Protein AF-A0A2N2SLC5-F1 (afdb_monomer_lite)

Sequence (299 aa):
MNKLATVQDPSDPQRSMIAITSDSGASNTLPESLISGGALSGLLAFRRESLDPAQNTLGLVALGIAETFNAQHQLGTDLDGVLGGAFFNSPAPTVMPAISSARVAIEDVSQLSSSDYLLTWDGTNYSMKAVGGSAIALTLQADGSYSGGGVNLSISNPSQIPPTGLLIQPTRYAASNLSVAISDPRKVAAGDPVSVAPGNYSGAVSDRIEGVKTLSVGGIDANSDGLADFSPITLSFSANAFTASSGTLERYDASAGSWVASGAYNPATDSSGARFRVTDAQGGVDYSFEFTAVGAWAS

Foldseek 3Di:
DWDKDWDADQQGNVDTFIWIADPVRDTDTDDLVVDDDDPVVVVVCCCVPPVLLVLLVLLLVLQVCQVVVQLQQQQFAFLVQFGAGRFKDFDAKDKPPDDPQKGKGFQASVLADSFKKFWADPPDDIWIDGDVDDTWDWDQDPVRWTDTSRMIMGGRDRVPADNRTMIIRGRNCNNVPIDTPDDDNRSRRPHRSDDDDDDPDPDDVVQWKADKGKPFCWCLCVPPPRHGNDDDWDWDDDPQFIDTPAFFKWWQDPVVRDTDRTRHHDQVPQQCWTKIKGWHDDPNTIIMIIIITHHDDDD

Secondary structure (DSSP, 8-state):
--EEEEEE-SS-TTSEEEEEEPTTS-EEEPPGGG--SHHHHHHHHHIIIIIHHHHHHHHHHHHHHHHHHHHHHHTSB-TTSPBP--SEEPPPPEEES--TTEEEEES-GGG--SS-EEEEE-SS-EEEEETTS-EE--EE-TTS-EEETTEEEEES-GGGS-TT-EEEESSTTHHHH-EES--SGGG---B-S-----SS--S-GGGTEEEEEEEEETTT-SSSSSS--PPP--EEEETTEEEESSSEEEEEETTTTEEEE--B--HHHHTT-EEEEEEEEETTEEEEEEEEE-S----

Structure (mmCIF, N/CA/C/O backbone):
data_AF-A0A2N2SLC5-F1
#
_entry.id   AF-A0A2N2SLC5-F1
#
loop_
_atom_site.group_PDB
_atom_site.id
_atom_site.type_symbol
_atom_site.label_atom_id
_atom_site.label_alt_id
_atom_site.label_comp_id
_atom_site.label_asym_id
_atom_site.label_entity_id
_atom_site.label_seq_id
_atom_site.pdbx_PDB_ins_code
_atom_site.Cartn_x
_atom_site.Cartn_y
_atom_site.Cartn_z
_atom_site.occupancy
_atom_site.B_iso_or_equiv
_atom_site.auth_seq_id
_atom_site.auth_comp_id
_atom_site.auth_asym_id
_atom_site.auth_atom_id
_atom_site.pdbx_PDB_model_num
ATOM 1 N N . MET A 1 1 ? -26.553 -6.834 49.641 1.00 64.69 1 MET A N 1
ATOM 2 C CA . MET A 1 1 ? -25.173 -7.276 49.406 1.00 64.69 1 MET A CA 1
ATOM 3 C C . MET A 1 1 ? -24.756 -6.899 47.996 1.00 64.69 1 MET A C 1
ATOM 5 O O . MET A 1 1 ? -25.301 -7.432 47.040 1.00 64.69 1 MET A O 1
ATOM 9 N N . ASN A 1 2 ? -23.757 -6.030 47.859 1.00 76.88 2 ASN A N 1
ATOM 10 C CA . ASN A 1 2 ? -23.175 -5.741 46.550 1.00 76.88 2 ASN A CA 1
ATOM 11 C C . ASN A 1 2 ? -22.461 -6.993 46.020 1.00 76.88 2 ASN A C 1
ATOM 13 O O . ASN A 1 2 ? -21.733 -7.649 46.769 1.00 76.88 2 ASN A O 1
ATOM 17 N N . LYS A 1 3 ? -22.676 -7.330 44.748 1.00 84.88 3 LYS A N 1
ATOM 18 C CA . LYS A 1 3 ? -22.050 -8.480 44.081 1.00 84.88 3 LYS A CA 1
ATOM 19 C C . LYS A 1 3 ? -21.196 -7.998 42.918 1.00 84.88 3 LYS A C 1
ATOM 21 O O . LYS A 1 3 ? -21.525 -6.999 42.287 1.00 84.88 3 LYS A O 1
ATOM 26 N N . LEU A 1 4 ? -20.112 -8.711 42.632 1.00 84.50 4 LEU A N 1
ATOM 27 C CA . LEU A 1 4 ? -19.364 -8.513 41.395 1.00 84.50 4 LEU A CA 1
ATOM 28 C C . LEU A 1 4 ? -20.034 -9.302 40.271 1.00 84.50 4 LEU A C 1
ATOM 30 O O . LEU A 1 4 ? -20.462 -10.439 40.473 1.00 84.50 4 LEU A O 1
ATOM 34 N N . ALA A 1 5 ? -20.099 -8.694 39.096 1.00 85.56 5 ALA A N 1
ATOM 35 C CA . ALA A 1 5 ? -20.601 -9.293 37.873 1.00 85.56 5 ALA A CA 1
ATOM 36 C C . ALA A 1 5 ? -19.632 -9.014 36.720 1.00 85.56 5 ALA A C 1
ATOM 38 O O . ALA A 1 5 ? -18.801 -8.106 36.794 1.00 85.56 5 ALA A O 1
ATOM 39 N N . THR A 1 6 ? -19.750 -9.797 35.650 1.00 84.75 6 THR A N 1
ATOM 40 C CA . THR A 1 6 ? -19.108 -9.485 34.370 1.00 84.75 6 THR A CA 1
ATOM 41 C C . THR A 1 6 ? -20.154 -8.878 33.446 1.00 84.75 6 THR A C 1
ATOM 43 O O . THR A 1 6 ? -21.289 -9.350 33.392 1.00 84.75 6 THR A O 1
ATOM 46 N N . VAL A 1 7 ? -19.791 -7.802 32.761 1.00 83.31 7 VAL A N 1
ATOM 47 C CA . VAL A 1 7 ? -20.635 -7.123 31.769 1.00 83.31 7 VAL A CA 1
ATOM 48 C C . VAL A 1 7 ? -19.811 -6.893 30.510 1.00 83.31 7 VAL A C 1
ATOM 50 O O . VAL A 1 7 ? -18.589 -6.819 30.594 1.00 83.31 7 VAL A O 1
ATOM 53 N N . GLN A 1 8 ? -20.439 -6.817 29.339 1.00 82.88 8 GLN A N 1
ATOM 54 C CA . GLN A 1 8 ? -19.710 -6.470 28.115 1.00 82.88 8 GLN A CA 1
ATOM 55 C C . GLN A 1 8 ? -19.239 -5.015 28.170 1.00 82.88 8 GLN A C 1
ATOM 57 O O . GLN A 1 8 ? -19.964 -4.156 28.676 1.00 82.88 8 GLN A O 1
ATOM 62 N N . ASP A 1 9 ? -18.037 -4.753 27.659 1.00 80.69 9 ASP A N 1
ATOM 63 C CA . ASP A 1 9 ? -17.554 -3.390 27.465 1.00 80.69 9 ASP A CA 1
ATOM 64 C C . ASP A 1 9 ? -18.420 -2.707 26.387 1.00 80.69 9 ASP A C 1
ATOM 66 O O . ASP A 1 9 ? -18.519 -3.219 25.269 1.00 80.69 9 ASP A O 1
ATOM 70 N N . PRO A 1 10 ? -19.070 -1.568 26.683 1.00 72.88 10 PRO A N 1
ATOM 71 C CA . PRO A 1 10 ? -19.841 -0.828 25.686 1.00 72.88 10 PRO A CA 1
ATOM 72 C C . PRO A 1 10 ? -19.006 -0.350 24.487 1.00 72.88 10 PRO A C 1
ATOM 74 O O . PRO A 1 10 ? -19.552 -0.191 23.395 1.00 72.88 10 PRO A O 1
ATOM 77 N N . SER A 1 11 ? -17.705 -0.121 24.682 1.00 74.56 11 SER A N 1
ATOM 78 C CA . SER A 1 11 ? -16.766 0.298 23.636 1.00 74.56 11 SER A CA 1
ATOM 79 C C . SER A 1 11 ? -16.128 -0.888 22.905 1.00 74.56 11 SER A C 1
ATOM 81 O O . SER A 1 11 ? -15.728 -0.743 21.752 1.00 74.56 11 SER A O 1
ATOM 83 N N . ASP A 1 12 ? -16.068 -2.065 23.537 1.00 79.00 12 ASP A N 1
ATOM 84 C CA . ASP A 1 12 ? -15.624 -3.320 22.918 1.00 79.00 12 ASP A CA 1
ATOM 85 C C . ASP A 1 12 ? -16.507 -4.508 23.359 1.00 79.00 12 ASP A C 1
ATOM 87 O O . ASP A 1 12 ? -16.161 -5.226 24.299 1.00 79.00 12 ASP A O 1
ATOM 91 N N . PRO A 1 13 ? -17.634 -4.790 22.680 1.00 76.88 13 PRO A N 1
ATOM 92 C CA . PRO A 1 13 ? -18.531 -5.873 23.095 1.00 76.88 13 PRO A CA 1
ATOM 93 C C . PRO A 1 13 ? -17.910 -7.282 23.138 1.00 76.88 13 PRO A C 1
ATOM 95 O O . PRO A 1 13 ? -18.522 -8.196 23.696 1.00 76.88 13 PRO A O 1
ATOM 98 N N . GLN A 1 14 ? -16.715 -7.486 22.565 1.00 78.88 14 GLN A N 1
ATOM 99 C CA . GLN A 1 14 ? -15.969 -8.748 22.664 1.00 78.88 14 GLN A CA 1
ATOM 100 C C . GLN A 1 14 ? -15.181 -8.858 23.982 1.00 78.88 14 GLN A C 1
ATOM 102 O O . GLN A 1 14 ? -14.715 -9.941 24.341 1.00 78.88 14 GLN A O 1
ATOM 107 N N . ARG A 1 15 ? -15.050 -7.763 24.740 1.00 82.44 15 ARG A N 1
ATOM 108 C CA . ARG A 1 15 ? -14.420 -7.731 26.062 1.00 82.44 15 ARG A CA 1
ATOM 109 C C . ARG A 1 15 ? -15.456 -7.797 27.171 1.00 82.44 15 ARG A C 1
ATOM 111 O O . ARG A 1 15 ? -16.486 -7.131 27.153 1.00 82.44 15 ARG A O 1
ATOM 118 N N . SER A 1 16 ? -15.128 -8.566 28.204 1.00 83.19 16 SER A N 1
ATOM 119 C CA . SER A 1 16 ? -15.811 -8.483 29.493 1.00 83.19 16 SER A CA 1
ATOM 120 C C . SER A 1 16 ? -15.099 -7.483 30.403 1.00 83.19 16 SER A C 1
ATOM 122 O O . SER A 1 16 ? -13.877 -7.540 30.567 1.00 83.19 16 SER A O 1
ATOM 124 N N . MET A 1 17 ? -15.881 -6.604 31.018 1.00 83.19 17 MET A N 1
ATOM 125 C CA . MET A 1 17 ? -15.503 -5.741 32.130 1.00 83.19 17 MET A CA 1
ATOM 126 C C . MET A 1 17 ? -16.094 -6.274 33.432 1.00 83.19 17 MET A C 1
ATOM 128 O O . MET A 1 17 ? -17.052 -7.049 33.445 1.00 83.19 17 MET A O 1
ATOM 132 N N . ILE A 1 18 ? -15.539 -5.814 34.547 1.00 85.44 18 ILE A N 1
ATOM 133 C CA . ILE A 1 18 ? -16.073 -6.097 35.875 1.00 85.44 18 ILE A CA 1
ATOM 134 C C . ILE A 1 18 ? -17.031 -4.977 36.270 1.00 85.44 18 ILE A C 1
ATOM 136 O O . ILE A 1 18 ? -16.727 -3.803 36.078 1.00 85.44 18 ILE A O 1
ATOM 140 N N . ALA A 1 19 ? -18.172 -5.327 36.851 1.00 85.31 19 ALA A N 1
ATOM 141 C CA . ALA A 1 19 ? -19.131 -4.380 37.401 1.00 85.31 19 ALA A CA 1
ATOM 142 C C . ALA A 1 19 ? -19.507 -4.740 38.840 1.00 85.31 19 ALA A C 1
ATOM 144 O O . ALA A 1 19 ? -19.470 -5.906 39.237 1.00 85.31 19 ALA A O 1
ATOM 145 N N . ILE A 1 20 ? -19.901 -3.732 39.615 1.00 83.75 20 ILE A N 1
ATOM 146 C CA . ILE A 1 20 ? -20.571 -3.914 40.902 1.00 83.75 20 ILE A CA 1
ATOM 147 C C . ILE A 1 20 ? -22.072 -3.806 40.665 1.00 83.75 20 ILE A C 1
ATOM 149 O O . ILE A 1 20 ? -22.562 -2.757 40.242 1.00 83.75 20 ILE A O 1
ATOM 153 N N . THR A 1 21 ? -22.798 -4.871 40.982 1.00 82.88 21 THR A N 1
ATOM 154 C CA . THR A 1 21 ? -24.258 -4.906 40.975 1.00 82.88 21 THR A CA 1
ATOM 155 C C . THR A 1 21 ? -24.779 -4.659 42.391 1.00 82.88 21 THR A C 1
ATOM 157 O O . THR A 1 21 ? -24.413 -5.373 43.333 1.00 82.88 21 THR A O 1
ATOM 160 N N . SER A 1 22 ? -25.614 -3.631 42.556 1.00 80.44 22 SER A N 1
ATOM 161 C CA . SER A 1 22 ? -26.336 -3.356 43.804 1.00 80.44 22 SER A CA 1
ATOM 162 C C . SER A 1 22 ? -27.542 -4.287 43.964 1.00 80.44 22 SER A C 1
ATOM 164 O O . SER A 1 22 ? -28.015 -4.887 43.000 1.00 80.44 22 SER A O 1
ATOM 166 N N . ASP A 1 23 ? -28.107 -4.364 45.173 1.00 75.00 23 ASP A N 1
ATOM 167 C CA . ASP A 1 23 ? -29.328 -5.153 45.432 1.00 75.00 23 ASP A CA 1
ATOM 168 C C . ASP A 1 23 ? -30.538 -4.700 44.593 1.00 75.00 23 ASP A C 1
ATOM 170 O O . ASP A 1 23 ? -31.472 -5.469 44.389 1.00 75.00 23 ASP A O 1
ATOM 174 N N . SER A 1 24 ? -30.513 -3.464 44.080 1.00 75.69 24 SER A N 1
ATOM 175 C CA . SER A 1 24 ? -31.519 -2.908 43.167 1.00 75.69 24 SER A CA 1
ATOM 176 C C . SER A 1 24 ? -31.372 -3.370 41.709 1.00 75.69 24 SER A C 1
ATOM 178 O O . SER A 1 24 ? -32.161 -2.954 40.866 1.00 75.69 24 SER A O 1
ATOM 180 N N . GLY A 1 25 ? -30.362 -4.190 41.389 1.00 70.12 25 GLY A N 1
ATOM 181 C CA . GLY A 1 25 ? -30.081 -4.678 40.034 1.00 70.12 25 GLY A CA 1
ATOM 182 C C . GLY A 1 25 ? -29.301 -3.702 39.144 1.00 70.12 25 GLY A C 1
ATOM 183 O O . GLY A 1 25 ? -28.932 -4.060 38.027 1.00 70.12 25 GLY A O 1
ATOM 184 N N . ALA A 1 26 ? -28.999 -2.491 39.625 1.00 74.44 26 ALA A N 1
ATOM 185 C CA . ALA A 1 26 ? -28.163 -1.539 38.898 1.00 74.44 26 ALA A CA 1
ATOM 186 C C . ALA A 1 26 ? -26.699 -2.008 38.896 1.00 74.44 26 ALA A C 1
ATOM 188 O O . ALA A 1 26 ? -26.152 -2.349 39.945 1.00 74.44 26 ALA A O 1
ATOM 189 N N . SER A 1 27 ? -26.064 -2.021 37.721 1.00 75.56 27 SER A N 1
ATOM 190 C CA . SER A 1 27 ? -24.662 -2.422 37.554 1.00 75.56 27 SER A CA 1
ATOM 191 C C . SER A 1 27 ? -23.803 -1.219 37.183 1.00 75.56 27 SER A C 1
ATOM 193 O O . SER A 1 27 ? -24.104 -0.519 36.222 1.00 75.56 27 SER A O 1
ATOM 195 N N . ASN A 1 28 ? -22.731 -0.993 37.941 1.00 80.38 28 ASN A N 1
ATOM 196 C CA . ASN A 1 28 ? -21.748 0.058 37.680 1.00 80.38 28 ASN A CA 1
ATOM 197 C C . ASN A 1 28 ? -20.420 -0.584 37.280 1.00 80.38 28 ASN A C 1
ATOM 199 O O . ASN A 1 28 ? -19.849 -1.348 38.061 1.00 80.38 28 ASN A O 1
ATOM 203 N N . THR A 1 29 ? -19.932 -0.288 36.077 1.00 81.75 29 THR A N 1
ATOM 204 C CA . THR A 1 29 ? -18.642 -0.783 35.575 1.00 81.75 29 THR A CA 1
ATOM 205 C C . THR A 1 29 ? -17.486 -0.232 36.401 1.00 81.75 29 THR A C 1
ATOM 207 O O . THR A 1 29 ? -17.430 0.965 36.686 1.00 81.75 29 THR A O 1
ATOM 210 N N . LEU A 1 30 ? -16.541 -1.099 36.751 1.00 81.06 30 LEU A N 1
ATOM 211 C CA . LEU A 1 30 ? -15.296 -0.740 37.411 1.00 81.06 30 LEU A CA 1
ATOM 212 C C . LEU A 1 30 ? -14.193 -0.544 36.364 1.00 81.06 30 LEU A C 1
ATOM 214 O O . LEU A 1 30 ? -13.887 -1.484 35.627 1.00 81.06 30 LEU A O 1
ATOM 218 N N . PRO A 1 31 ? -13.555 0.637 36.318 1.00 79.94 31 PRO A N 1
ATOM 219 C CA . PRO A 1 31 ? -12.310 0.820 35.587 1.00 79.94 31 PRO A CA 1
ATOM 220 C C . PRO A 1 31 ? -11.264 -0.218 36.004 1.00 79.94 31 PRO A C 1
ATOM 222 O O . PRO A 1 31 ? -11.032 -0.437 37.193 1.00 79.94 31 PRO A O 1
ATOM 225 N N . GLU A 1 32 ? -10.579 -0.818 35.031 1.00 79.94 32 GLU A N 1
ATOM 226 C CA . GLU A 1 32 ? -9.550 -1.840 35.286 1.00 79.94 32 GLU A CA 1
ATOM 227 C C . GLU A 1 32 ? -8.383 -1.313 36.125 1.00 79.94 32 GLU A C 1
ATOM 229 O O . GLU A 1 32 ? -7.755 -2.074 36.855 1.00 79.94 32 GLU A O 1
ATOM 234 N N . SER A 1 33 ? -8.127 -0.003 36.077 1.00 79.38 33 SER A N 1
ATOM 235 C CA . SER A 1 33 ? -7.129 0.672 36.912 1.00 79.38 33 SER A CA 1
ATOM 236 C C . SER A 1 33 ? -7.425 0.588 38.413 1.00 79.38 33 SER A C 1
ATOM 238 O O . SER A 1 33 ? -6.506 0.719 39.218 1.00 79.38 33 SER A O 1
ATOM 240 N N . LEU A 1 34 ? -8.683 0.357 38.801 1.00 83.25 34 LEU A N 1
ATOM 241 C CA . LEU A 1 34 ? -9.096 0.189 40.196 1.00 83.25 34 LEU A CA 1
ATOM 242 C C . LEU A 1 34 ? -9.021 -1.272 40.668 1.00 83.25 34 LEU A C 1
ATOM 244 O O . LEU A 1 34 ? -9.216 -1.540 41.852 1.00 83.25 34 LEU A O 1
ATOM 248 N N . ILE A 1 35 ? -8.733 -2.218 39.767 1.00 83.88 35 ILE A N 1
ATOM 249 C CA . ILE A 1 35 ? -8.630 -3.649 40.070 1.00 83.88 35 ILE A CA 1
ATOM 250 C C . ILE A 1 35 ? -7.153 -4.008 40.243 1.00 83.88 35 ILE A C 1
ATOM 252 O O . ILE A 1 35 ? -6.449 -4.352 39.290 1.00 83.88 35 ILE A O 1
ATOM 256 N N . SER A 1 36 ? -6.674 -3.932 41.484 1.00 83.12 36 SER A N 1
ATOM 257 C CA . SER A 1 36 ? -5.286 -4.232 41.835 1.00 83.12 36 SER A CA 1
ATOM 258 C C . SER A 1 36 ? -5.149 -5.568 42.573 1.00 83.12 36 SER A C 1
ATOM 260 O O . SER A 1 36 ? -5.897 -5.881 43.498 1.00 83.12 36 SER A O 1
ATOM 262 N N . GLY A 1 37 ? -4.155 -6.361 42.163 1.00 84.44 37 GLY A N 1
ATOM 263 C CA . GLY A 1 37 ? -3.767 -7.603 42.834 1.00 84.44 37 GLY A CA 1
ATOM 264 C C . GLY A 1 37 ? -4.586 -8.849 42.466 1.00 84.44 37 GLY A C 1
ATOM 265 O O . GLY A 1 37 ? -5.664 -8.794 41.873 1.00 84.44 37 GLY A O 1
ATOM 266 N N . GLY A 1 38 ? -4.032 -10.013 42.814 1.00 91.44 38 GLY A N 1
ATOM 267 C CA . GLY A 1 38 ? -4.637 -11.322 42.559 1.00 91.44 38 GLY A CA 1
ATOM 268 C C . GLY A 1 38 ? -4.636 -11.756 41.086 1.00 91.44 38 GLY A C 1
ATOM 269 O O . GLY A 1 38 ? -4.128 -11.072 40.198 1.00 91.44 38 GLY A O 1
ATOM 270 N N . ALA A 1 39 ? -5.228 -12.926 40.827 1.00 89.06 39 ALA A N 1
ATOM 271 C CA . ALA A 1 39 ? -5.262 -13.537 39.495 1.00 89.06 39 ALA A CA 1
ATOM 272 C C . ALA A 1 39 ? -6.047 -12.705 38.462 1.00 89.06 39 ALA A C 1
ATOM 274 O O . ALA A 1 39 ? -5.690 -12.688 37.288 1.00 89.06 39 ALA A O 1
ATOM 275 N N . LEU A 1 40 ? -7.086 -11.982 38.897 1.00 87.50 40 LEU A N 1
ATOM 276 C CA . LEU A 1 40 ? -7.898 -11.136 38.020 1.00 87.50 40 LEU A CA 1
ATOM 277 C C . LEU A 1 40 ? -7.093 -9.957 37.459 1.00 87.50 40 LEU A C 1
ATOM 279 O O . LEU A 1 40 ? -7.104 -9.734 36.253 1.00 87.50 40 LEU A O 1
ATOM 283 N N . SER A 1 41 ? -6.359 -9.238 38.313 1.00 88.25 41 SER A N 1
ATOM 284 C CA . SER A 1 41 ? -5.489 -8.141 37.870 1.00 88.25 41 SER A CA 1
ATOM 285 C C . SER A 1 41 ? -4.383 -8.656 36.939 1.00 88.25 41 SER A C 1
ATOM 287 O O . SER A 1 41 ? -4.109 -8.039 35.914 1.00 88.25 41 SER A O 1
ATOM 289 N N . GLY A 1 42 ? -3.828 -9.844 37.223 1.00 89.44 42 GLY A N 1
ATOM 290 C CA . GLY A 1 42 ? -2.862 -10.511 36.343 1.00 89.44 42 GLY A CA 1
ATOM 291 C C . GLY A 1 42 ? -3.422 -10.842 34.954 1.00 89.44 42 GLY A C 1
ATOM 292 O O . GLY A 1 42 ? -2.745 -10.613 33.955 1.00 89.44 42 GLY A O 1
ATOM 293 N N . LEU A 1 43 ? -4.669 -11.316 34.867 1.00 90.56 43 LEU A N 1
ATOM 294 C CA . LEU A 1 43 ? -5.333 -11.581 33.586 1.00 90.56 43 LEU A CA 1
ATOM 295 C C . LEU A 1 43 ? -5.572 -10.292 32.784 1.00 90.56 43 LEU A C 1
ATOM 297 O O . LEU A 1 43 ? -5.325 -10.261 31.578 1.00 90.56 43 LEU A O 1
ATOM 301 N N . LEU A 1 44 ? -6.027 -9.226 33.451 1.00 88.31 44 LEU A N 1
ATOM 302 C CA . LEU A 1 44 ? -6.239 -7.920 32.821 1.00 88.31 44 LEU A CA 1
ATOM 303 C C . LEU A 1 44 ? -4.919 -7.321 32.313 1.00 88.31 44 LEU A C 1
ATOM 305 O O . LEU A 1 44 ? -4.872 -6.810 31.193 1.00 88.31 44 LEU A O 1
ATOM 309 N N . ALA A 1 45 ? -3.842 -7.438 33.099 1.00 88.50 45 ALA A N 1
ATOM 310 C CA . ALA A 1 45 ? -2.502 -7.012 32.707 1.00 88.50 45 ALA A CA 1
ATOM 311 C C . ALA A 1 45 ? -1.982 -7.815 31.506 1.00 88.50 45 ALA A C 1
ATOM 313 O O . ALA A 1 45 ? -1.615 -7.217 30.501 1.00 88.50 45 ALA A O 1
ATOM 314 N N . PHE A 1 46 ? -2.043 -9.153 31.550 1.00 92.12 46 PHE A N 1
ATOM 315 C CA . PHE A 1 46 ? -1.631 -10.007 30.430 1.00 92.12 46 PHE A CA 1
ATOM 316 C C . PHE A 1 46 ? -2.367 -9.654 29.133 1.00 92.12 46 PHE A C 1
ATOM 318 O O . PHE A 1 46 ? -1.751 -9.547 28.071 1.00 92.12 46 PHE A O 1
ATOM 325 N N . ARG A 1 47 ? -3.683 -9.430 29.207 1.00 89.19 47 ARG A N 1
ATOM 326 C CA . ARG A 1 47 ? -4.466 -9.037 28.033 1.00 89.19 47 ARG A CA 1
ATOM 327 C C . ARG A 1 47 ? -3.980 -7.705 27.457 1.00 89.19 47 ARG A C 1
ATOM 329 O O . ARG A 1 47 ? -3.687 -7.639 26.269 1.00 89.19 47 ARG A O 1
ATOM 336 N N . ARG A 1 48 ? -3.874 -6.671 28.296 1.00 87.12 48 ARG A N 1
ATOM 337 C CA . ARG A 1 48 ? -3.527 -5.305 27.875 1.00 87.12 48 ARG A CA 1
ATOM 338 C C . ARG A 1 48 ? -2.082 -5.174 27.395 1.00 87.12 48 ARG A C 1
ATOM 340 O O . ARG A 1 48 ? -1.819 -4.439 26.454 1.00 87.12 48 ARG A O 1
ATOM 347 N N . GLU A 1 49 ? -1.152 -5.840 28.068 1.00 88.94 49 GLU A N 1
ATOM 348 C CA . GLU A 1 49 ? 0.288 -5.612 27.895 1.00 88.94 49 GLU A CA 1
ATOM 349 C C . GLU A 1 49 ? 0.956 -6.669 27.017 1.00 88.94 49 GLU A C 1
ATOM 351 O O . GLU A 1 49 ? 2.066 -6.452 26.541 1.00 88.94 49 GLU A O 1
ATOM 356 N N . SER A 1 50 ? 0.310 -7.815 26.786 1.00 91.38 50 SER A N 1
ATOM 357 C CA . SER A 1 50 ? 0.889 -8.902 25.988 1.00 91.38 50 SER A CA 1
ATOM 358 C C . SER A 1 50 ? -0.020 -9.339 24.848 1.00 91.38 50 SER A C 1
ATOM 360 O O . SER A 1 50 ? 0.392 -9.275 23.693 1.00 91.38 50 SER A O 1
ATOM 362 N N . LEU A 1 51 ? -1.252 -9.763 25.141 1.00 92.56 51 LEU A N 1
ATOM 363 C CA . LEU A 1 51 ? -2.129 -10.340 24.118 1.00 92.56 51 LEU A CA 1
ATOM 364 C C . LEU A 1 51 ? -2.541 -9.311 23.059 1.00 92.56 51 LEU A C 1
ATOM 366 O O . LEU A 1 51 ? -2.408 -9.574 21.866 1.00 92.56 51 LEU A O 1
ATOM 370 N N . ASP A 1 52 ? -3.019 -8.145 23.496 1.00 91.19 52 ASP A N 1
ATOM 371 C CA . ASP A 1 52 ? -3.503 -7.090 22.609 1.00 91.19 52 ASP A CA 1
ATOM 372 C C . ASP A 1 52 ? -2.394 -6.564 21.674 1.00 91.19 52 ASP A C 1
ATOM 374 O O . ASP A 1 52 ? -2.597 -6.586 20.456 1.00 91.19 52 ASP A O 1
ATOM 378 N N . PRO A 1 53 ? -1.199 -6.177 22.173 1.00 92.12 53 PRO A N 1
ATOM 379 C CA . PRO A 1 53 ? -0.099 -5.767 21.301 1.00 92.12 53 PRO A CA 1
ATOM 380 C C . PRO A 1 53 ? 0.382 -6.880 20.365 1.00 92.12 53 PRO A C 1
ATOM 382 O O . PRO A 1 53 ? 0.730 -6.601 19.216 1.00 92.12 53 PRO A O 1
ATOM 385 N N . ALA A 1 54 ? 0.396 -8.140 20.817 1.00 94.69 54 ALA A N 1
ATOM 386 C CA . ALA A 1 54 ? 0.816 -9.264 19.981 1.00 94.69 54 ALA A CA 1
ATOM 387 C C . ALA A 1 54 ? -0.140 -9.486 18.799 1.00 94.69 54 ALA A C 1
ATOM 389 O O . ALA A 1 54 ? 0.321 -9.654 17.669 1.00 94.69 54 ALA A O 1
ATOM 390 N N . GLN A 1 55 ? -1.456 -9.432 19.033 1.00 95.25 55 GLN A N 1
ATOM 391 C CA . GLN A 1 55 ? -2.460 -9.532 17.966 1.00 95.25 55 GLN A CA 1
ATOM 392 C C . GLN A 1 55 ? -2.332 -8.387 16.961 1.00 95.25 55 GLN A C 1
ATOM 394 O O . GLN A 1 55 ? -2.284 -8.631 15.757 1.00 95.25 55 GLN A O 1
ATOM 399 N N . ASN A 1 56 ? -2.200 -7.153 17.447 1.00 95.25 56 ASN A N 1
ATOM 400 C CA . ASN A 1 56 ? -2.049 -5.986 16.583 1.00 95.25 56 ASN A CA 1
ATOM 401 C C . ASN A 1 56 ? -0.752 -6.027 15.768 1.00 95.25 56 ASN A C 1
ATOM 403 O O . ASN A 1 56 ? -0.748 -5.674 14.592 1.00 95.25 56 ASN A O 1
ATOM 407 N N . THR A 1 57 ? 0.344 -6.506 16.358 1.00 95.75 57 THR A N 1
ATOM 408 C CA . THR A 1 57 ? 1.620 -6.671 15.645 1.00 95.75 57 THR A CA 1
ATOM 409 C C . THR A 1 57 ? 1.508 -7.732 14.553 1.00 95.75 57 THR A C 1
ATOM 411 O O . THR A 1 57 ? 1.926 -7.494 13.422 1.00 95.75 57 THR A O 1
ATOM 414 N N . LEU A 1 58 ? 0.900 -8.884 14.853 1.00 96.25 58 LEU A N 1
ATOM 415 C CA . LEU A 1 58 ? 0.674 -9.935 13.858 1.00 96.25 58 LEU A CA 1
ATOM 416 C C . LEU A 1 58 ? -0.231 -9.449 12.716 1.00 96.25 58 LEU A C 1
ATOM 418 O O . LEU A 1 58 ? 0.035 -9.723 11.547 1.00 96.25 58 LEU A O 1
ATOM 422 N N . GLY A 1 59 ? -1.277 -8.697 13.050 1.00 96.25 59 GLY A N 1
ATOM 423 C CA . GLY A 1 59 ? -2.159 -8.066 12.080 1.00 96.25 59 GLY A CA 1
ATOM 424 C C . GLY A 1 59 ? -1.460 -7.051 11.180 1.00 96.25 59 GLY A C 1
ATOM 425 O O . GLY A 1 59 ? -1.673 -7.062 9.970 1.00 96.25 59 GLY A O 1
ATOM 426 N N . LEU A 1 60 ? -0.581 -6.221 11.745 1.00 95.62 60 LEU A N 1
ATOM 427 C CA . LEU A 1 60 ? 0.220 -5.263 10.983 1.00 95.62 60 LEU A CA 1
ATOM 428 C C . LEU A 1 60 ? 1.158 -5.966 9.992 1.00 95.62 60 LEU A C 1
ATOM 430 O O . LEU A 1 60 ? 1.264 -5.546 8.843 1.00 95.62 60 LEU A O 1
ATOM 434 N N . VAL A 1 61 ? 1.784 -7.076 10.401 1.00 95.25 61 VAL A N 1
ATOM 435 C CA . VAL A 1 61 ? 2.599 -7.907 9.498 1.00 95.25 61 VAL A CA 1
ATOM 436 C C . VAL A 1 61 ? 1.749 -8.472 8.359 1.00 95.25 61 VAL A C 1
ATOM 438 O O . VAL A 1 61 ? 2.167 -8.417 7.205 1.00 95.25 61 VAL A O 1
ATOM 441 N N . ALA A 1 62 ? 0.550 -8.980 8.654 1.00 95.56 62 ALA A N 1
ATOM 442 C CA . ALA A 1 62 ? -0.356 -9.500 7.631 1.00 95.56 62 ALA A CA 1
ATOM 443 C C . ALA A 1 62 ? -0.774 -8.423 6.613 1.00 95.56 62 ALA A C 1
ATOM 445 O O . ALA A 1 62 ? -0.791 -8.698 5.414 1.00 95.56 62 ALA A O 1
ATOM 446 N N . LEU A 1 63 ? -1.050 -7.198 7.075 1.00 95.62 63 LEU A N 1
ATOM 447 C CA . LEU A 1 63 ? -1.337 -6.055 6.203 1.00 95.62 63 LEU A CA 1
ATOM 448 C C . LEU A 1 63 ? -0.148 -5.692 5.321 1.00 95.62 63 LEU A C 1
ATOM 450 O O . LEU A 1 63 ? -0.319 -5.550 4.114 1.00 95.62 63 LEU A O 1
ATOM 454 N N . GLY A 1 64 ? 1.052 -5.616 5.900 1.00 94.88 64 GLY A N 1
ATOM 455 C CA . GLY A 1 64 ? 2.269 -5.333 5.142 1.00 94.88 64 GLY A CA 1
ATOM 456 C C . GLY A 1 64 ? 2.547 -6.393 4.074 1.00 94.88 64 GLY A C 1
ATOM 457 O O . GLY A 1 64 ? 2.916 -6.054 2.953 1.00 94.88 64 GLY A O 1
ATOM 458 N N . ILE A 1 65 ? 2.316 -7.677 4.374 1.00 94.94 65 ILE A N 1
ATOM 459 C CA . ILE A 1 65 ? 2.427 -8.757 3.380 1.00 94.94 65 ILE A CA 1
ATOM 460 C C . ILE A 1 65 ? 1.403 -8.565 2.258 1.00 94.94 65 ILE A C 1
ATOM 462 O O . ILE A 1 65 ? 1.775 -8.634 1.090 1.00 94.94 65 ILE A O 1
ATOM 466 N N . ALA A 1 66 ? 0.134 -8.316 2.595 1.00 95.81 66 ALA A N 1
ATOM 467 C CA . ALA A 1 66 ? -0.916 -8.120 1.601 1.00 95.81 66 ALA A CA 1
ATOM 468 C C . ALA A 1 66 ? -0.596 -6.939 0.677 1.00 95.81 66 ALA A C 1
ATOM 470 O O . ALA A 1 66 ? -0.644 -7.084 -0.540 1.00 95.81 66 ALA A O 1
ATOM 471 N N . GLU A 1 67 ? -0.226 -5.794 1.246 1.00 94.69 67 GLU A N 1
ATOM 472 C CA . GLU A 1 67 ? 0.080 -4.578 0.498 1.00 94.69 67 GLU A CA 1
ATOM 473 C C . GLU A 1 67 ? 1.317 -4.745 -0.387 1.00 94.69 67 GLU A C 1
ATOM 475 O O . GLU A 1 67 ? 1.240 -4.511 -1.590 1.00 94.69 67 GLU A O 1
ATOM 480 N N . THR A 1 68 ? 2.442 -5.204 0.170 1.00 95.06 68 THR A N 1
ATOM 481 C CA . THR A 1 68 ? 3.695 -5.343 -0.593 1.00 95.06 68 THR A CA 1
ATOM 482 C C . THR A 1 68 ? 3.587 -6.393 -1.693 1.00 95.06 68 THR A C 1
ATOM 484 O O . THR A 1 68 ? 4.081 -6.179 -2.801 1.00 95.06 68 THR A O 1
ATOM 487 N N . PHE A 1 69 ? 2.902 -7.508 -1.425 1.00 96.44 69 PHE A N 1
ATOM 488 C CA . PHE A 1 69 ? 2.665 -8.528 -2.438 1.00 96.44 69 PHE A CA 1
ATOM 489 C C . PHE A 1 69 ? 1.723 -8.007 -3.525 1.00 96.44 69 PHE A C 1
ATOM 491 O O . PHE A 1 69 ? 2.009 -8.185 -4.705 1.00 96.44 69 PHE A O 1
ATOM 498 N N . ASN A 1 70 ? 0.627 -7.339 -3.152 1.00 95.94 70 ASN A N 1
ATOM 499 C CA . ASN A 1 70 ? -0.307 -6.760 -4.118 1.00 95.94 70 ASN A CA 1
ATOM 500 C C . ASN A 1 70 ? 0.368 -5.709 -4.997 1.00 95.94 70 ASN A C 1
ATOM 502 O O . ASN A 1 70 ? 0.201 -5.761 -6.210 1.00 95.94 70 ASN A O 1
ATOM 506 N N . ALA A 1 71 ? 1.161 -4.812 -4.407 1.00 93.94 71 ALA A N 1
ATOM 507 C CA . ALA A 1 71 ? 1.906 -3.801 -5.146 1.00 93.94 71 ALA A CA 1
ATOM 508 C C . ALA A 1 71 ? 2.840 -4.447 -6.178 1.00 93.94 71 ALA A C 1
ATOM 510 O O . ALA A 1 71 ? 2.859 -4.034 -7.332 1.00 93.94 71 ALA A O 1
ATOM 511 N N . GLN A 1 72 ? 3.568 -5.506 -5.805 1.00 95.25 72 GLN A N 1
ATOM 512 C CA . GLN A 1 72 ? 4.436 -6.210 -6.750 1.00 95.25 72 GLN A CA 1
ATOM 513 C C . GLN A 1 72 ? 3.649 -6.995 -7.809 1.00 95.25 72 GLN A C 1
ATOM 515 O O . GLN A 1 72 ? 4.050 -7.015 -8.971 1.00 95.25 72 GLN A O 1
ATOM 520 N N . HIS A 1 73 ? 2.545 -7.634 -7.426 1.00 96.62 73 HIS A N 1
ATOM 521 C CA . HIS A 1 73 ? 1.695 -8.392 -8.341 1.00 96.62 73 HIS A CA 1
ATOM 522 C C . HIS A 1 73 ? 1.067 -7.481 -9.405 1.00 96.62 73 HIS A C 1
ATOM 524 O O . HIS A 1 73 ? 1.019 -7.848 -10.572 1.00 96.62 73 HIS A O 1
ATOM 530 N N . GLN A 1 74 ? 0.669 -6.263 -9.028 1.00 94.25 74 GLN A N 1
ATOM 531 C CA . GLN A 1 74 ? 0.110 -5.257 -9.939 1.00 94.25 74 GLN A CA 1
ATOM 532 C C . GLN A 1 74 ? 1.108 -4.710 -10.965 1.00 94.25 74 GLN A C 1
ATOM 534 O O . GLN A 1 74 ? 0.699 -4.200 -12.003 1.00 94.25 74 GLN A O 1
ATOM 539 N N . LEU A 1 75 ? 2.412 -4.823 -10.704 1.00 94.00 75 LEU A N 1
ATOM 540 C CA . LEU A 1 75 ? 3.449 -4.456 -11.672 1.00 94.00 75 LEU A CA 1
ATOM 541 C C . LEU A 1 75 ? 3.705 -5.550 -12.719 1.00 94.00 75 LEU A C 1
ATOM 543 O O . LEU A 1 75 ? 4.467 -5.315 -13.653 1.00 94.00 75 LEU A O 1
ATOM 547 N N . GLY A 1 76 ? 3.124 -6.741 -12.547 1.00 94.12 76 GLY A N 1
ATOM 548 C CA . GLY A 1 76 ? 3.303 -7.873 -13.448 1.00 94.12 76 GLY A CA 1
ATOM 549 C C . GLY A 1 76 ? 2.151 -8.067 -14.433 1.00 94.12 76 GLY A C 1
ATOM 550 O O . GLY A 1 76 ? 1.125 -7.391 -14.372 1.00 94.12 76 GLY A O 1
ATOM 551 N N . THR A 1 77 ? 2.306 -9.059 -15.307 1.00 94.25 77 THR A N 1
ATOM 552 C CA . THR A 1 77 ? 1.263 -9.583 -16.201 1.00 94.25 77 THR A CA 1
ATOM 553 C C . THR A 1 77 ? 1.030 -11.069 -15.970 1.00 94.25 77 THR A C 1
ATOM 555 O O . THR A 1 77 ? 1.948 -11.825 -15.631 1.00 94.25 77 THR A O 1
ATOM 558 N N . ASP A 1 78 ? -0.226 -11.475 -16.105 1.00 95.62 78 ASP A N 1
ATOM 559 C CA . ASP A 1 78 ? -0.697 -12.843 -15.938 1.00 95.62 78 ASP A CA 1
ATOM 560 C C . ASP A 1 78 ? -0.471 -13.699 -17.202 1.00 95.62 78 ASP A C 1
ATOM 562 O O . ASP A 1 78 ? 0.120 -13.248 -18.186 1.00 95.62 78 ASP A O 1
ATOM 566 N N . LEU A 1 79 ? -0.912 -14.964 -17.191 1.00 95.12 79 LEU A N 1
ATOM 567 C CA . LEU A 1 79 ? -0.713 -15.871 -18.333 1.00 95.12 79 LEU A CA 1
ATOM 568 C C . LEU A 1 79 ? -1.427 -15.403 -19.616 1.00 95.12 79 LEU A C 1
ATOM 570 O O . LEU A 1 79 ? -1.034 -15.794 -20.715 1.00 95.12 79 LEU A O 1
ATOM 574 N N . ASP A 1 80 ? -2.474 -14.597 -19.472 1.00 93.31 80 ASP A N 1
ATOM 575 C CA . ASP A 1 80 ? -3.264 -14.043 -20.568 1.00 93.31 80 ASP A CA 1
ATOM 576 C C . ASP A 1 80 ? -2.710 -12.691 -21.054 1.00 93.31 80 ASP A C 1
ATOM 578 O O . ASP A 1 80 ? -3.259 -12.107 -21.987 1.00 93.31 80 ASP A O 1
ATOM 582 N N . GLY A 1 81 ? -1.612 -12.207 -20.457 1.00 91.56 81 GLY A N 1
ATOM 583 C CA . GLY A 1 81 ? -1.011 -10.907 -20.755 1.00 91.56 81 GLY A CA 1
ATOM 584 C C . GLY A 1 81 ? -1.732 -9.731 -20.091 1.00 91.56 81 GLY A C 1
ATOM 585 O O . GLY A 1 81 ? -1.444 -8.584 -20.421 1.00 91.56 81 GLY A O 1
ATOM 586 N N . VAL A 1 82 ? -2.655 -10.004 -19.166 1.00 93.38 82 VAL A N 1
ATOM 587 C CA . VAL A 1 82 ? -3.413 -8.986 -18.432 1.00 93.38 82 VAL A CA 1
ATOM 588 C C . VAL A 1 82 ? -2.601 -8.530 -17.220 1.00 93.38 82 VAL A C 1
ATOM 590 O O . VAL A 1 82 ? -2.008 -9.354 -16.522 1.00 93.38 82 VAL A O 1
ATOM 593 N N . LEU A 1 83 ? -2.567 -7.226 -16.953 1.00 93.44 83 LEU A N 1
ATOM 594 C CA . LEU A 1 83 ? -1.933 -6.636 -15.778 1.00 93.44 83 LEU A CA 1
ATOM 595 C C . LEU A 1 83 ? -2.492 -7.237 -14.482 1.00 93.44 83 LEU A C 1
ATOM 597 O O . LEU A 1 83 ? -3.688 -7.513 -14.344 1.00 93.44 83 LEU A O 1
ATOM 601 N N . GLY A 1 84 ? -1.606 -7.444 -13.513 1.00 94.50 84 GLY A N 1
ATOM 602 C CA . GLY A 1 84 ? -1.965 -8.048 -12.241 1.00 94.50 84 GLY A CA 1
ATOM 603 C C . GLY A 1 84 ? -2.923 -7.188 -11.416 1.00 94.50 84 GLY A C 1
ATOM 604 O O . GLY A 1 84 ? -2.843 -5.964 -11.374 1.00 94.50 84 GLY A O 1
ATOM 605 N N . GLY A 1 85 ? -3.830 -7.853 -10.701 1.00 93.81 85 GLY A N 1
ATOM 606 C CA . GLY A 1 85 ? -4.695 -7.228 -9.698 1.00 93.81 85 GLY A CA 1
ATOM 607 C C . GLY A 1 85 ? -4.174 -7.411 -8.272 1.00 93.81 85 GLY A C 1
ATOM 608 O O . GLY A 1 85 ? -3.031 -7.804 -8.046 1.00 93.81 85 GLY A O 1
ATOM 609 N N . ALA A 1 86 ? -5.039 -7.188 -7.281 1.00 95.75 86 ALA A N 1
ATOM 610 C CA . ALA A 1 86 ? -4.754 -7.602 -5.909 1.00 95.75 86 ALA A CA 1
ATOM 611 C C . ALA A 1 86 ? -4.692 -9.138 -5.821 1.00 95.75 86 ALA A C 1
ATOM 613 O O . ALA A 1 86 ? -5.617 -9.829 -6.245 1.00 95.75 86 ALA A O 1
ATOM 614 N N . PHE A 1 87 ? -3.612 -9.673 -5.255 1.00 97.38 87 PHE A N 1
ATOM 615 C CA . PHE A 1 87 ? -3.468 -11.100 -4.970 1.00 97.38 87 PHE A CA 1
ATOM 616 C C . PHE A 1 87 ? -4.126 -11.479 -3.642 1.00 97.38 87 PHE A C 1
ATOM 618 O O . PHE A 1 87 ? -4.744 -12.535 -3.533 1.00 97.38 87 PHE A O 1
ATOM 625 N N . PHE A 1 88 ? -4.015 -10.614 -2.634 1.00 97.56 88 PHE A N 1
ATOM 626 C CA . PHE A 1 88 ? -4.673 -10.725 -1.337 1.00 97.56 88 PHE A CA 1
ATOM 627 C C . PHE A 1 88 ? -5.755 -9.656 -1.192 1.00 97.56 88 PHE A C 1
ATOM 629 O O . PHE A 1 88 ? -5.564 -8.505 -1.587 1.00 97.56 88 PHE A O 1
ATOM 636 N N . ASN A 1 89 ? -6.876 -10.002 -0.565 1.00 94.56 89 ASN A N 1
ATOM 637 C CA . ASN A 1 89 ? -7.851 -9.003 -0.136 1.00 94.56 89 ASN A CA 1
ATOM 638 C C . ASN A 1 89 ? -7.266 -8.202 1.029 1.00 94.56 89 ASN A C 1
ATOM 640 O O . ASN A 1 89 ? -6.775 -8.802 1.986 1.00 94.56 89 ASN A O 1
ATOM 644 N N . SER A 1 90 ? -7.354 -6.870 0.971 1.00 87.25 90 SER A N 1
ATOM 645 C CA . SER A 1 90 ? -6.961 -6.012 2.091 1.00 87.25 90 SER A CA 1
ATOM 646 C C . SER A 1 90 ? -8.004 -6.118 3.214 1.00 87.25 90 SER A C 1
ATOM 648 O O . SER A 1 90 ? -9.170 -5.773 2.990 1.00 87.25 90 SER A O 1
ATOM 650 N N . PRO A 1 91 ? -7.645 -6.627 4.407 1.00 88.75 91 PRO A N 1
ATOM 651 C CA . PRO A 1 91 ? -8.559 -6.700 5.538 1.00 88.75 91 PRO A CA 1
ATOM 652 C C . PRO A 1 91 ? -9.057 -5.315 5.963 1.00 88.75 91 PRO A C 1
ATOM 654 O O . PRO A 1 91 ? -8.272 -4.390 6.160 1.00 88.75 91 PRO A O 1
ATOM 657 N N . ALA A 1 92 ? -10.368 -5.182 6.159 1.00 90.81 92 ALA A N 1
ATOM 658 C CA . ALA A 1 92 ? -10.958 -3.933 6.627 1.00 90.81 92 ALA A CA 1
ATOM 659 C C . ALA A 1 92 ? -10.769 -3.743 8.149 1.00 90.81 92 ALA A C 1
ATOM 661 O O . ALA A 1 92 ? -10.912 -4.712 8.908 1.00 90.81 92 ALA A O 1
ATOM 662 N N . PRO A 1 93 ? -10.535 -2.502 8.617 1.00 94.56 93 PRO A N 1
ATOM 663 C CA . PRO A 1 93 ? -10.569 -2.161 10.035 1.00 94.56 93 PRO A CA 1
ATOM 664 C C . PRO A 1 93 ? -11.915 -2.494 10.683 1.00 94.56 93 PRO A C 1
ATOM 666 O O . PRO A 1 93 ? -12.977 -2.335 10.079 1.00 94.56 93 PRO A O 1
ATOM 669 N N . THR A 1 94 ? -11.881 -2.898 11.951 1.00 93.62 94 THR A N 1
ATOM 670 C CA . THR A 1 94 ? -13.100 -3.091 12.752 1.00 93.62 94 THR A CA 1
ATOM 671 C C . THR A 1 94 ? -13.402 -1.832 13.564 1.00 93.62 94 THR A C 1
ATOM 673 O O . THR A 1 94 ? -12.490 -1.228 14.124 1.00 93.62 94 THR A O 1
ATOM 676 N N . VAL A 1 95 ? -14.676 -1.430 13.627 1.00 93.94 95 VAL A N 1
ATOM 677 C CA . VAL A 1 95 ? -15.144 -0.241 14.364 1.00 93.94 95 VAL A CA 1
ATOM 678 C C . VAL A 1 95 ? -16.200 -0.655 15.378 1.00 93.94 95 VAL A C 1
ATOM 680 O O . VAL A 1 95 ? -17.157 -1.351 15.030 1.00 93.94 95 VAL A O 1
ATOM 683 N N . MET A 1 96 ? -16.024 -0.240 16.630 1.00 92.81 96 MET A N 1
ATOM 684 C CA . MET A 1 96 ? -16.814 -0.691 17.772 1.00 92.81 96 MET A CA 1
ATOM 685 C C . MET A 1 96 ? -17.202 0.497 18.676 1.00 92.81 96 MET A C 1
ATOM 687 O O . MET A 1 96 ? -16.339 1.292 19.030 1.00 92.81 96 MET A O 1
ATOM 691 N N . PRO A 1 97 ? -18.483 0.642 19.058 1.00 90.38 97 PRO A N 1
ATOM 692 C CA . PRO A 1 97 ? -19.619 -0.065 18.477 1.00 90.38 97 PRO A CA 1
ATOM 693 C C . PRO A 1 97 ? -19.777 0.266 16.986 1.00 90.38 97 PRO A C 1
ATOM 695 O O . PRO A 1 97 ? -19.413 1.345 16.520 1.00 90.38 97 PRO A O 1
ATOM 698 N N . ALA A 1 98 ? -20.338 -0.675 16.229 1.00 89.31 98 ALA A N 1
ATOM 699 C CA . ALA A 1 98 ? -20.628 -0.443 14.824 1.00 89.31 98 ALA A CA 1
ATOM 700 C C . ALA A 1 98 ? -21.732 0.617 14.695 1.00 89.31 98 ALA A C 1
ATOM 702 O O . ALA A 1 98 ? -22.848 0.424 15.182 1.00 89.31 98 ALA A O 1
ATOM 703 N N . ILE A 1 99 ? -21.428 1.719 14.010 1.00 91.12 99 ILE A N 1
ATOM 704 C CA . ILE A 1 99 ? -22.405 2.753 13.664 1.00 91.12 99 ILE A CA 1
ATOM 705 C C . ILE A 1 99 ? -22.503 2.888 12.147 1.00 91.12 99 ILE A C 1
ATOM 707 O O . ILE A 1 99 ? -21.511 2.797 11.424 1.00 91.12 99 ILE A O 1
ATOM 711 N N . SER A 1 100 ? -23.714 3.110 11.638 1.00 91.12 100 SER A N 1
ATOM 712 C CA . SER A 1 100 ? -23.960 3.210 10.194 1.00 91.12 100 SER A CA 1
ATOM 713 C C . SER A 1 100 ? -23.269 4.409 9.548 1.00 91.12 100 SER A C 1
ATOM 715 O O . SER A 1 100 ? -22.995 4.368 8.351 1.00 91.12 100 SER A O 1
ATOM 717 N N . SER A 1 101 ? -23.004 5.462 10.326 1.00 92.38 101 SER A N 1
ATOM 718 C CA . SER A 1 101 ? -22.415 6.708 9.848 1.00 92.38 101 SER A CA 1
ATOM 719 C C . SER A 1 101 ? -20.894 6.712 9.781 1.00 92.38 101 SER A C 1
ATOM 721 O O . SER A 1 101 ? -20.360 7.648 9.201 1.00 92.38 101 SER A O 1
ATOM 723 N N . ALA A 1 102 ? -20.206 5.709 10.339 1.00 93.81 102 ALA A N 1
ATOM 724 C CA . ALA A 1 102 ? -18.750 5.628 10.308 1.00 93.81 102 ALA A CA 1
ATOM 725 C C . ALA A 1 102 ? -18.271 4.568 9.312 1.00 93.81 102 ALA A C 1
ATOM 727 O O . ALA A 1 102 ? -18.754 3.428 9.270 1.00 93.81 102 ALA A O 1
ATOM 728 N N . ARG A 1 103 ? -17.281 4.953 8.515 1.00 94.56 103 ARG A N 1
ATOM 729 C CA . ARG A 1 103 ? -16.473 4.074 7.676 1.00 94.56 103 ARG A CA 1
ATOM 730 C C . ARG A 1 103 ? -15.013 4.365 7.972 1.00 94.56 103 ARG A C 1
ATOM 732 O O . ARG A 1 103 ? -14.630 5.525 8.095 1.00 94.56 103 ARG A O 1
ATOM 739 N N . VAL A 1 104 ? -14.229 3.304 8.099 1.00 95.44 104 VAL A N 1
ATOM 740 C CA . VAL A 1 104 ? -12.791 3.394 8.325 1.00 95.44 104 VAL A CA 1
ATOM 741 C C . VAL A 1 104 ? -12.106 2.523 7.293 1.00 95.44 104 VAL A C 1
ATOM 743 O O . VAL A 1 104 ? -12.456 1.352 7.145 1.00 95.44 104 VAL A O 1
ATOM 746 N N . ALA A 1 105 ? -11.154 3.106 6.581 1.00 95.19 105 ALA A N 1
ATOM 747 C CA . ALA A 1 105 ? -10.305 2.415 5.627 1.00 95.19 105 ALA A CA 1
ATOM 748 C C . ALA A 1 105 ? -8.842 2.570 6.042 1.00 95.19 105 ALA A C 1
ATOM 750 O O . ALA A 1 105 ? -8.476 3.526 6.728 1.00 95.19 105 ALA A O 1
ATOM 751 N N . ILE A 1 106 ? -8.014 1.617 5.630 1.00 94.69 106 ILE A N 1
ATOM 752 C CA . ILE A 1 106 ? -6.563 1.756 5.728 1.00 94.69 106 ILE A CA 1
ATOM 753 C C . ILE A 1 106 ? -6.128 2.653 4.575 1.00 94.69 106 ILE A C 1
ATOM 755 O O . ILE A 1 106 ? -6.489 2.395 3.429 1.00 94.69 106 ILE A O 1
ATOM 759 N N . GLU A 1 107 ? -5.403 3.713 4.902 1.00 93.81 107 GLU A N 1
ATOM 760 C CA . GLU A 1 107 ? -4.867 4.672 3.936 1.00 93.81 107 GLU A CA 1
ATOM 761 C C . GLU A 1 107 ? -3.392 4.391 3.650 1.00 93.81 107 GLU A C 1
ATOM 763 O O . GLU A 1 107 ? -2.983 4.384 2.496 1.00 93.81 107 GLU A O 1
ATOM 768 N N . ASP A 1 108 ? -2.613 4.120 4.700 1.00 92.69 108 ASP A N 1
ATOM 769 C CA . ASP A 1 108 ? -1.178 3.855 4.605 1.00 92.69 108 ASP A CA 1
ATOM 770 C C . ASP A 1 108 ? -0.755 2.910 5.738 1.00 92.69 108 ASP A C 1
ATOM 772 O O . ASP A 1 108 ? -0.755 3.286 6.917 1.00 92.69 108 ASP A O 1
ATOM 776 N N . VAL A 1 109 ? -0.391 1.669 5.392 1.00 93.12 109 VAL A N 1
ATOM 777 C CA . VAL A 1 109 ? 0.032 0.656 6.374 1.00 93.12 109 VAL A CA 1
ATOM 778 C C . VAL A 1 109 ? 1.324 1.073 7.075 1.00 93.12 109 VAL A C 1
ATOM 780 O O . VAL A 1 109 ? 1.508 0.746 8.247 1.00 93.12 109 VAL A O 1
ATOM 783 N N . SER A 1 110 ? 2.202 1.832 6.410 1.00 92.44 110 SER A N 1
ATOM 784 C CA . SER A 1 110 ? 3.472 2.289 6.988 1.00 92.44 110 SER A CA 1
ATOM 785 C C . SER A 1 110 ? 3.282 3.307 8.117 1.00 92.44 110 SER A C 1
ATOM 787 O O . SER A 1 110 ? 4.155 3.456 8.974 1.00 92.44 110 SER A O 1
ATOM 789 N N . GLN A 1 111 ? 2.119 3.964 8.158 1.00 93.50 111 GLN A N 1
ATOM 790 C CA . GLN A 1 111 ? 1.730 4.908 9.207 1.00 93.50 111 GLN A CA 1
ATOM 791 C C . GLN A 1 111 ? 0.857 4.281 10.301 1.00 93.50 111 GLN A C 1
ATOM 793 O O . GLN A 1 111 ? 0.553 4.947 11.297 1.00 93.50 111 GLN A O 1
ATOM 798 N N . LEU A 1 112 ? 0.445 3.018 10.148 1.00 92.69 112 LEU A N 1
ATOM 799 C CA . LEU A 1 112 ? -0.283 2.305 11.192 1.00 92.69 112 LEU A CA 1
ATOM 800 C C . LEU A 1 112 ? 0.638 2.012 12.378 1.00 92.69 112 LEU A C 1
ATOM 802 O O . LEU A 1 112 ? 1.796 1.625 12.232 1.00 92.69 112 LEU A O 1
ATOM 806 N N . SER A 1 113 ? 0.085 2.118 13.582 1.00 88.75 113 SER A N 1
ATOM 807 C CA . SER A 1 113 ? 0.737 1.614 14.789 1.00 88.75 113 SER A CA 1
ATOM 808 C C . SER A 1 113 ? 0.165 0.251 15.187 1.00 88.75 113 SER A C 1
ATOM 810 O O . SER A 1 113 ? -0.949 -0.119 14.814 1.00 88.75 113 SER A O 1
ATOM 812 N N . SER A 1 114 ? 0.908 -0.513 15.988 1.00 87.19 114 SER A N 1
ATOM 813 C CA . SER A 1 114 ? 0.463 -1.796 16.555 1.00 87.19 114 SER A CA 1
ATOM 814 C C . SER A 1 114 ? -0.510 -1.612 17.733 1.00 87.19 114 SER A C 1
ATOM 816 O O . SER A 1 114 ? -0.433 -2.297 18.752 1.00 87.19 114 SER A O 1
ATOM 818 N N . SER A 1 115 ? -1.433 -0.657 17.628 1.00 92.50 115 SER A N 1
ATOM 819 C CA . SER A 1 115 ? -2.384 -0.283 18.676 1.00 92.50 115 SER A CA 1
ATOM 820 C C . SER A 1 115 ? -3.777 -0.046 18.103 1.00 92.50 115 SER A C 1
ATOM 822 O O . SER A 1 115 ? -3.932 0.349 16.951 1.00 92.50 115 SER A O 1
ATOM 824 N N . ASP A 1 116 ? -4.789 -0.261 18.938 1.00 94.62 116 ASP A N 1
ATOM 825 C CA . ASP A 1 116 ? -6.160 0.150 18.636 1.00 94.62 116 ASP A CA 1
ATOM 826 C C . ASP A 1 116 ? -6.285 1.665 18.854 1.00 94.62 116 ASP A C 1
ATOM 828 O O . ASP A 1 116 ? -5.548 2.235 19.664 1.00 94.62 116 ASP A O 1
ATOM 832 N N . TYR A 1 117 ? -7.217 2.330 18.174 1.00 95.62 117 TYR A N 1
ATOM 833 C CA 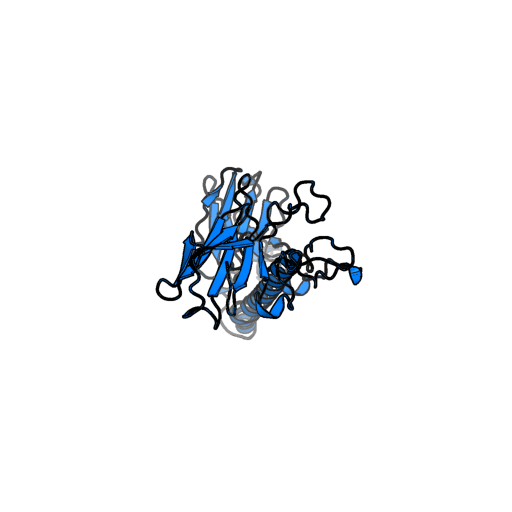. TYR A 1 117 ? -7.454 3.770 18.291 1.00 95.62 117 TYR A CA 1
ATOM 834 C C . TYR A 1 117 ? -8.799 4.039 18.948 1.00 95.62 117 TYR A C 1
ATOM 836 O O . TYR A 1 117 ? -9.781 3.367 18.662 1.00 95.62 117 TYR A O 1
ATOM 844 N N . LEU A 1 118 ? -8.865 5.046 19.812 1.00 94.44 118 LEU A N 1
ATOM 845 C CA . LEU A 1 118 ? -10.119 5.544 20.359 1.00 94.44 118 LEU A CA 1
ATOM 846 C C . LEU A 1 118 ? -10.405 6.917 19.765 1.00 94.44 118 LEU A C 1
ATOM 848 O O . LEU A 1 118 ? -9.658 7.865 20.016 1.00 94.44 118 LEU A O 1
ATOM 852 N N . LEU A 1 119 ? -11.493 7.006 19.009 1.00 95.38 119 LEU A N 1
ATOM 853 C CA . LEU A 1 119 ? -12.023 8.245 18.463 1.00 95.38 119 LEU A CA 1
ATOM 854 C C . LEU A 1 119 ? -13.151 8.763 19.358 1.00 95.38 119 LEU A C 1
ATOM 856 O O . LEU A 1 119 ? -14.114 8.052 19.630 1.00 95.38 119 LEU A O 1
ATOM 860 N N . THR A 1 120 ? -13.073 10.017 19.779 1.00 94.06 120 THR A N 1
ATOM 861 C CA . THR A 1 120 ? -14.127 10.699 20.539 1.00 94.06 120 THR A CA 1
ATOM 862 C C . THR A 1 120 ? -14.567 11.967 19.824 1.00 94.06 120 THR A C 1
ATOM 864 O O . THR A 1 120 ? -13.761 12.605 19.147 1.00 94.06 120 THR A O 1
ATOM 867 N N . TRP A 1 121 ? -15.824 12.356 20.017 1.00 94.50 121 TRP A N 1
ATOM 868 C CA . TRP A 1 121 ? -16.389 13.597 19.494 1.00 94.50 121 TRP A CA 1
ATOM 869 C C . TRP A 1 121 ? -16.931 14.441 20.648 1.00 94.50 121 TRP A C 1
ATOM 871 O O . TRP A 1 121 ? -17.698 13.942 21.469 1.00 94.50 121 TRP A O 1
ATOM 881 N N . ASP A 1 122 ? -16.512 15.705 20.726 1.00 91.38 122 ASP A N 1
ATOM 882 C CA . ASP A 1 122 ? -16.858 16.619 21.829 1.00 91.38 122 ASP A CA 1
ATOM 883 C C . ASP A 1 122 ? -18.061 17.537 21.530 1.00 91.38 122 ASP A C 1
ATOM 885 O O . ASP A 1 122 ? -18.393 18.416 22.325 1.00 91.38 122 ASP A O 1
ATOM 889 N N . GLY A 1 123 ? -18.714 17.348 20.381 1.00 89.38 123 GLY A N 1
ATOM 890 C CA . GLY A 1 123 ? -19.753 18.243 19.865 1.00 89.38 123 GLY A CA 1
ATOM 891 C C . GLY A 1 123 ? -19.275 19.134 18.716 1.00 89.38 123 GLY A C 1
ATOM 892 O O . GLY A 1 123 ? -20.089 19.583 17.912 1.00 89.38 123 GLY A O 1
ATOM 893 N N . THR A 1 124 ? -17.964 19.362 18.608 1.00 88.75 124 THR A N 1
ATOM 894 C CA . THR A 1 124 ? -17.348 20.244 17.605 1.00 88.75 124 THR A CA 1
ATOM 895 C C . THR A 1 124 ? -16.193 19.562 16.876 1.00 88.75 124 THR A C 1
ATOM 897 O O . THR A 1 124 ? -16.152 19.580 15.649 1.00 88.75 124 THR A O 1
ATOM 900 N N . ASN A 1 125 ? -15.277 18.930 17.609 1.00 90.12 125 ASN A N 1
ATOM 901 C CA . ASN A 1 125 ? -14.041 18.357 17.094 1.00 90.12 125 ASN A CA 1
ATOM 902 C C . ASN A 1 125 ? -13.961 16.852 17.354 1.00 90.12 125 ASN A C 1
ATOM 904 O O . ASN A 1 125 ? -14.496 16.324 18.334 1.00 90.12 125 ASN A O 1
ATOM 908 N N . TYR A 1 126 ? -13.229 16.170 16.476 1.00 94.44 126 TYR A N 1
ATOM 909 C CA . TYR A 1 126 ? -12.795 14.799 16.700 1.00 94.44 126 TYR A CA 1
ATOM 910 C C . TYR A 1 126 ? -11.446 14.785 17.417 1.00 94.44 126 TYR A C 1
ATOM 912 O O . TYR A 1 126 ? -10.543 15.552 17.084 1.00 94.44 126 TYR A O 1
ATOM 920 N N . SER A 1 127 ? -11.291 13.872 18.370 1.00 94.31 127 SER A N 1
ATOM 921 C CA . SER A 1 127 ? -10.010 13.566 19.002 1.00 94.31 127 SER A CA 1
ATOM 922 C C . SER A 1 127 ? -9.744 12.075 18.881 1.00 94.31 127 SER A C 1
ATOM 924 O O . SER A 1 127 ? -10.605 11.270 19.235 1.00 94.31 127 SER A O 1
ATOM 926 N N . MET A 1 128 ? -8.570 11.705 18.370 1.00 95.81 128 MET A N 1
ATOM 927 C CA . MET A 1 128 ? -8.146 10.314 18.254 1.00 95.81 128 MET A CA 1
ATOM 928 C C . MET A 1 128 ? -6.876 10.077 19.064 1.00 95.81 128 MET A C 1
ATOM 930 O O . MET A 1 128 ? -5.971 10.911 19.093 1.00 95.81 128 MET A O 1
ATOM 934 N N . LYS A 1 129 ? -6.798 8.925 19.727 1.00 94.81 129 LYS A N 1
ATOM 935 C CA . LYS A 1 129 ? -5.607 8.487 20.464 1.00 94.81 129 LYS A CA 1
ATOM 936 C C . LYS A 1 129 ? -5.395 6.990 20.322 1.00 94.81 129 LYS A C 1
ATOM 938 O O . LYS A 1 129 ? -6.368 6.244 20.245 1.00 94.81 129 LYS A O 1
ATOM 943 N N . ALA A 1 130 ? -4.144 6.550 20.367 1.00 93.50 130 ALA A N 1
ATOM 944 C CA . ALA A 1 130 ? -3.846 5.136 20.546 1.00 93.50 130 ALA A CA 1
ATOM 945 C C . ALA A 1 130 ? -4.294 4.678 21.946 1.00 93.50 130 ALA A C 1
ATOM 947 O O . ALA A 1 130 ? -4.135 5.399 22.939 1.00 93.50 130 ALA A O 1
ATOM 948 N N . VAL A 1 131 ? -4.861 3.477 22.047 1.00 87.38 131 VAL A N 1
ATOM 949 C CA . VAL A 1 131 ? -5.246 2.877 23.326 1.00 87.38 131 VAL A CA 1
ATOM 950 C C . VAL A 1 131 ? -3.991 2.698 24.180 1.00 87.38 131 VAL A C 1
ATOM 952 O O . VAL A 1 131 ? -3.061 1.993 23.806 1.00 87.38 131 VAL A O 1
ATOM 955 N N . GLY A 1 132 ? -3.968 3.364 25.338 1.00 73.44 132 GLY A N 1
ATOM 956 C CA . GLY A 1 132 ? -2.824 3.356 26.253 1.00 73.44 132 GLY A CA 1
ATOM 957 C C . GLY A 1 132 ? -1.735 4.390 25.950 1.00 73.44 132 GLY A C 1
ATOM 958 O O . GLY A 1 132 ? -0.699 4.355 26.609 1.00 73.44 132 GLY A O 1
ATOM 959 N N . GLY A 1 133 ? -1.942 5.315 25.005 1.00 72.62 133 GLY A N 1
ATOM 960 C CA . GLY A 1 133 ? -0.868 6.213 24.584 1.00 72.62 133 GLY A CA 1
ATOM 961 C C . GLY A 1 133 ? -1.293 7.521 23.919 1.00 72.62 133 GLY A C 1
ATOM 962 O O . GLY A 1 133 ? -2.230 8.199 24.347 1.00 72.62 133 GLY A O 1
ATOM 963 N N . SER A 1 134 ? -0.495 7.896 22.921 1.00 87.19 134 SER A N 1
ATOM 964 C CA . SER A 1 134 ? -0.395 9.234 22.339 1.00 87.19 134 SER A CA 1
ATOM 965 C C . SER A 1 134 ? -1.610 9.653 21.516 1.00 87.19 134 SER A C 1
ATOM 967 O O . SER A 1 134 ? -2.296 8.830 20.906 1.00 87.19 134 SER A O 1
ATOM 969 N N . ALA A 1 135 ? -1.833 10.967 21.460 1.00 93.94 135 ALA A N 1
ATOM 970 C CA . ALA A 1 135 ? -2.772 11.565 20.522 1.00 93.94 135 ALA A CA 1
ATOM 971 C C . ALA A 1 135 ? -2.313 11.317 19.077 1.00 93.94 135 ALA A C 1
ATOM 973 O O . ALA A 1 135 ? -1.122 11.400 18.774 1.00 93.94 135 ALA A O 1
ATOM 974 N N . ILE A 1 136 ? -3.272 11.041 18.201 1.00 95.56 136 ILE A N 1
ATOM 975 C CA . ILE A 1 136 ? -3.068 10.919 16.762 1.00 95.56 136 ILE A CA 1
ATOM 976 C C . ILE A 1 136 ? -3.698 12.153 16.125 1.00 95.56 136 ILE A C 1
ATOM 978 O O . ILE A 1 136 ? -4.886 12.420 16.314 1.00 95.56 136 ILE A O 1
ATOM 982 N N . ALA A 1 137 ? -2.889 12.929 15.406 1.00 94.62 137 ALA A N 1
ATOM 983 C CA . ALA A 1 137 ? -3.377 14.102 14.698 1.00 94.62 137 ALA A CA 1
ATOM 984 C C . ALA A 1 137 ? -4.298 13.674 13.549 1.00 94.62 137 ALA A C 1
ATOM 986 O O . ALA A 1 137 ? -3.959 12.770 12.787 1.00 94.62 137 ALA A O 1
ATOM 987 N N . LEU A 1 138 ? -5.447 14.339 13.438 1.00 95.62 138 LEU A N 1
ATOM 988 C CA . LEU A 1 138 ? -6.391 14.157 12.342 1.00 95.62 138 LEU A CA 1
ATOM 989 C C . LEU A 1 138 ? -6.334 15.367 11.413 1.00 95.62 138 LEU A C 1
ATOM 991 O O . LEU A 1 138 ? -6.386 16.507 11.874 1.00 95.62 138 LEU A O 1
ATOM 995 N N . THR A 1 139 ? -6.274 15.111 10.111 1.00 95.50 139 THR A N 1
ATOM 996 C CA . THR A 1 139 ? -6.288 16.136 9.063 1.00 95.50 139 THR A CA 1
ATOM 997 C C . THR A 1 139 ? -7.539 15.976 8.212 1.00 95.50 139 THR A C 1
ATOM 999 O O . THR A 1 139 ? -7.761 14.909 7.640 1.00 95.50 139 THR A O 1
ATOM 1002 N N . LEU A 1 140 ? -8.350 17.036 8.133 1.00 94.50 140 LEU A N 1
ATOM 1003 C CA . LEU A 1 140 ? -9.528 17.085 7.266 1.00 94.50 140 LEU A CA 1
ATOM 1004 C C . LEU A 1 140 ? -9.088 17.119 5.799 1.00 94.50 140 LEU A C 1
ATOM 1006 O O . LEU A 1 140 ? -8.309 17.983 5.399 1.00 94.50 140 LEU A O 1
ATOM 1010 N N . GLN A 1 141 ? -9.616 16.189 5.020 1.00 95.06 141 GLN A N 1
ATOM 1011 C CA . GLN A 1 141 ? -9.380 16.059 3.591 1.00 95.06 141 GLN A CA 1
ATOM 1012 C C . GLN A 1 141 ? -10.430 16.833 2.785 1.00 95.06 141 GLN A C 1
ATOM 1014 O O . GLN A 1 141 ? -11.484 17.221 3.294 1.00 95.06 141 GLN A O 1
ATOM 1019 N N . ALA A 1 142 ? -10.147 17.054 1.501 1.00 92.56 142 ALA A N 1
ATOM 1020 C CA . ALA A 1 142 ? -11.024 17.816 0.608 1.00 92.56 142 ALA A CA 1
ATOM 1021 C C . ALA A 1 142 ? -12.403 17.161 0.393 1.00 92.56 142 ALA A C 1
ATOM 1023 O O . ALA A 1 142 ? -13.378 17.857 0.118 1.00 92.56 142 ALA A O 1
ATOM 1024 N N . ASP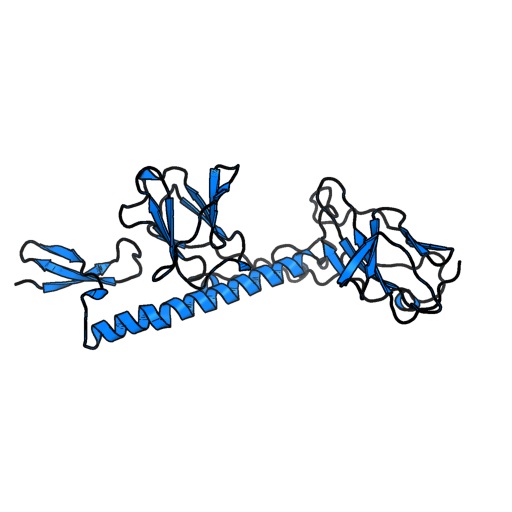 A 1 143 ? -12.491 15.838 0.540 1.00 91.12 143 ASP A N 1
ATOM 1025 C CA . ASP A 1 143 ? -13.727 15.056 0.439 1.00 91.12 143 ASP A CA 1
ATOM 1026 C C . ASP A 1 143 ? -14.547 15.028 1.748 1.00 91.12 143 ASP A C 1
ATOM 1028 O O . ASP A 1 143 ? -15.616 14.420 1.801 1.00 91.12 143 ASP A O 1
ATOM 1032 N N . GLY A 1 144 ? -14.064 15.691 2.805 1.00 91.00 144 GLY A N 1
ATOM 1033 C CA . GLY A 1 144 ? -14.701 15.722 4.120 1.00 91.00 144 GLY A CA 1
ATOM 1034 C C . GLY A 1 144 ? -14.349 14.543 5.036 1.00 91.00 144 GLY A C 1
ATOM 1035 O O . GLY A 1 144 ? -14.879 14.469 6.146 1.00 91.00 144 GLY A O 1
ATOM 1036 N N . SER A 1 145 ? -13.470 13.633 4.606 1.00 95.00 145 SER A N 1
ATOM 1037 C CA . SER A 1 145 ? -12.902 12.583 5.459 1.00 95.00 145 SER A CA 1
ATOM 1038 C C . SER A 1 145 ? -11.777 13.116 6.355 1.00 95.00 145 SER A C 1
ATOM 1040 O O . SER A 1 145 ? -11.248 14.206 6.144 1.00 95.00 145 SER A O 1
ATOM 1042 N N . TYR A 1 146 ? -11.392 12.349 7.373 1.00 95.75 146 TYR A N 1
ATOM 1043 C CA . TYR A 1 146 ? -10.263 12.665 8.248 1.00 95.75 146 TYR A CA 1
ATOM 1044 C C . TYR A 1 146 ? -9.175 11.603 8.115 1.00 95.75 146 TYR A C 1
ATOM 1046 O O . TYR A 1 146 ? -9.429 10.429 8.369 1.00 95.75 146 TYR A O 1
ATOM 1054 N N . SER A 1 147 ? -7.961 12.028 7.778 1.00 96.50 147 SER A N 1
ATOM 1055 C CA . SER A 1 147 ? -6.771 11.172 7.720 1.00 96.50 147 SER A CA 1
ATOM 1056 C C . SER A 1 147 ? -5.953 11.291 9.004 1.00 96.50 147 SER A C 1
ATOM 1058 O O . SER A 1 147 ? -5.765 12.398 9.521 1.00 96.50 147 SER A O 1
ATOM 1060 N N . GLY A 1 148 ? -5.449 10.171 9.519 1.00 95.75 148 GLY A N 1
ATOM 1061 C CA . GLY A 1 148 ? -4.465 10.167 10.598 1.00 95.75 148 GLY A CA 1
ATOM 1062 C C . GLY A 1 148 ? -4.100 8.768 11.082 1.00 95.75 148 GLY A C 1
ATOM 1063 O O . GLY A 1 148 ? -4.943 7.879 11.157 1.00 95.75 148 GLY A O 1
ATOM 1064 N N . GLY A 1 149 ? -2.830 8.567 11.447 1.00 93.69 149 GLY A N 1
ATOM 1065 C CA . GLY A 1 149 ? -2.343 7.294 11.999 1.00 93.69 149 GLY A CA 1
ATOM 1066 C C . GLY A 1 149 ? -2.516 6.097 11.060 1.00 93.69 149 GLY A C 1
ATOM 1067 O O . GLY A 1 149 ? -2.793 4.999 11.548 1.00 93.69 149 GLY A O 1
ATOM 1068 N N . GLY A 1 150 ? -2.419 6.329 9.744 1.00 94.62 150 GLY A N 1
ATOM 1069 C CA . GLY A 1 150 ? -2.548 5.322 8.685 1.00 94.62 150 GLY A CA 1
ATOM 1070 C C . GLY A 1 150 ? -3.980 4.928 8.310 1.00 94.62 150 GLY A C 1
ATOM 1071 O O . GLY A 1 150 ? -4.164 4.023 7.496 1.00 94.62 150 GLY A O 1
ATOM 1072 N N . VAL A 1 151 ? -5.000 5.578 8.882 1.00 96.06 151 VAL A N 1
ATOM 1073 C CA . VAL A 1 151 ? -6.411 5.337 8.542 1.00 96.06 151 VAL A CA 1
ATOM 1074 C C . VAL A 1 151 ? -7.096 6.589 8.005 1.00 96.06 151 VAL A C 1
ATOM 1076 O O . VAL A 1 151 ? -6.809 7.706 8.439 1.00 96.06 151 VAL A O 1
ATOM 1079 N N . ASN A 1 152 ? -8.073 6.368 7.127 1.00 96.31 152 ASN A N 1
ATOM 1080 C CA . ASN A 1 152 ? -9.021 7.375 6.675 1.00 96.31 152 ASN A CA 1
ATOM 1081 C C . ASN A 1 152 ? -10.398 7.118 7.309 1.00 96.31 152 ASN A C 1
ATOM 1083 O O . ASN A 1 152 ? -10.907 5.992 7.299 1.00 96.31 152 ASN A O 1
ATOM 1087 N N . LEU A 1 153 ? -10.989 8.164 7.882 1.00 96.06 153 LEU A N 1
ATOM 1088 C CA . LEU A 1 153 ? -12.247 8.139 8.622 1.00 96.06 153 LEU A CA 1
ATOM 1089 C C . LEU A 1 153 ? -13.295 8.965 7.874 1.00 96.06 153 LEU A C 1
ATOM 1091 O O . LEU A 1 153 ? -13.181 10.187 7.780 1.00 96.06 153 LEU A O 1
ATOM 1095 N N . SER A 1 154 ? -14.366 8.323 7.417 1.00 95.56 154 SER A N 1
ATOM 1096 C CA . SER A 1 154 ? -15.538 9.010 6.870 1.00 95.56 154 SER A CA 1
ATOM 1097 C C . SER A 1 154 ? -16.701 8.889 7.848 1.00 95.56 154 SER A C 1
ATOM 1099 O O . SER A 1 154 ? -17.141 7.782 8.170 1.00 95.56 154 SER A O 1
ATOM 1101 N N . ILE A 1 155 ? -17.169 10.030 8.365 1.00 94.62 155 ILE A N 1
ATOM 1102 C CA . ILE A 1 155 ? -18.215 10.098 9.392 1.00 94.62 155 ILE A CA 1
ATOM 1103 C C . ILE A 1 155 ? -19.314 11.047 8.926 1.00 94.62 155 ILE A C 1
ATOM 1105 O O . ILE A 1 155 ? -19.157 12.264 8.962 1.00 94.62 155 ILE A O 1
ATOM 1109 N N . SER A 1 156 ? -20.451 10.491 8.507 1.00 93.94 156 SER A N 1
ATOM 1110 C CA . SER A 1 156 ? -21.572 11.272 7.962 1.00 93.94 156 SER A CA 1
ATOM 1111 C C . SER A 1 156 ? -22.508 11.847 9.029 1.00 93.94 156 SER A C 1
ATOM 1113 O O . SER A 1 156 ? -23.242 12.797 8.770 1.00 93.94 156 SER A O 1
ATOM 1115 N N . ASN A 1 157 ? -22.495 11.280 10.238 1.00 92.62 157 ASN A N 1
ATOM 1116 C CA . ASN A 1 157 ? -23.283 11.748 11.374 1.00 92.62 157 ASN A CA 1
ATOM 1117 C C . ASN A 1 157 ? -22.522 11.512 12.695 1.00 92.62 157 ASN A C 1
ATOM 1119 O O . ASN A 1 157 ? -22.659 10.431 13.285 1.00 92.62 157 ASN A O 1
ATOM 1123 N N . PRO A 1 158 ? -21.742 12.502 13.175 1.00 91.31 158 PRO A N 1
ATOM 1124 C CA . PRO A 1 158 ? -20.968 12.378 14.410 1.00 91.31 158 PRO A CA 1
ATOM 1125 C C . PRO A 1 158 ? -21.812 12.238 15.673 1.00 91.31 158 PRO A C 1
ATOM 1127 O O . PRO A 1 158 ? -21.335 11.673 16.650 1.00 91.31 158 PRO A O 1
ATOM 1130 N N . SER A 1 159 ? -23.072 12.686 15.666 1.00 90.25 159 SER A N 1
ATOM 1131 C CA . SER A 1 159 ? -23.946 12.589 16.846 1.00 90.25 159 SER A CA 1
ATOM 1132 C C . SER A 1 159 ? -24.268 11.147 17.260 1.00 90.25 159 SER A C 1
ATOM 1134 O O . SER A 1 159 ? -24.749 10.917 18.366 1.00 90.25 159 SER A O 1
ATOM 1136 N N . GLN A 1 160 ? -23.994 10.171 16.385 1.00 92.31 160 GLN A N 1
ATOM 1137 C CA . GLN A 1 160 ? -24.126 8.744 16.684 1.00 92.31 160 GLN A CA 1
ATOM 1138 C C . GLN A 1 160 ? -22.903 8.163 17.408 1.00 92.31 160 GLN A C 1
ATOM 1140 O O . GLN A 1 160 ? -22.969 7.022 17.864 1.00 92.31 160 GLN A O 1
ATOM 1145 N N . ILE A 1 161 ? -21.797 8.909 17.515 1.00 92.69 161 ILE A N 1
ATOM 1146 C CA . ILE A 1 161 ? -20.628 8.489 18.289 1.00 92.69 161 ILE A CA 1
ATOM 1147 C C . ILE A 1 161 ? -21.012 8.493 19.773 1.00 92.69 161 ILE A C 1
ATOM 1149 O O . ILE A 1 161 ? -21.433 9.533 20.289 1.00 92.69 161 ILE A O 1
ATOM 1153 N N . PRO A 1 162 ? -20.875 7.362 20.486 1.00 90.19 162 PRO A N 1
ATOM 1154 C CA . PRO A 1 162 ? -21.152 7.323 21.913 1.00 90.19 162 PRO A CA 1
ATOM 1155 C C . PRO A 1 162 ? -20.231 8.275 22.689 1.00 90.19 162 PRO A C 1
ATOM 1157 O O . PRO A 1 162 ? -19.077 8.457 22.298 1.00 90.19 162 PRO A O 1
ATOM 1160 N N . PRO A 1 163 ? -20.655 8.787 23.859 1.00 86.81 163 PRO A N 1
ATOM 1161 C CA . PRO A 1 163 ? -19.770 9.549 24.746 1.00 86.81 163 PRO A CA 1
ATOM 1162 C C . PRO A 1 163 ? -18.512 8.777 25.180 1.00 86.81 163 PRO A C 1
ATOM 1164 O O . PRO A 1 163 ? -17.511 9.381 25.554 1.00 86.81 163 PRO A O 1
ATOM 1167 N N . THR A 1 164 ? -18.555 7.441 25.134 1.00 85.81 164 THR A N 1
ATOM 1168 C CA . THR A 1 164 ? -17.412 6.556 25.407 1.00 85.81 164 THR A CA 1
ATOM 1169 C C . THR A 1 164 ? -16.424 6.450 24.238 1.00 85.81 164 THR A C 1
ATOM 1171 O O . THR A 1 164 ? -15.316 5.956 24.437 1.00 85.81 164 THR A O 1
ATOM 1174 N N . GLY A 1 165 ? -16.792 6.944 23.051 1.00 91.50 165 GLY A N 1
ATOM 1175 C CA . GLY A 1 165 ? -16.001 6.914 21.820 1.00 91.50 165 GLY A CA 1
ATOM 1176 C C . GLY A 1 165 ? -16.273 5.708 20.915 1.00 91.50 165 GLY A C 1
ATOM 1177 O O . GLY A 1 165 ? -17.038 4.806 21.255 1.00 91.50 165 GLY A O 1
ATOM 1178 N N . LEU A 1 166 ? -15.628 5.715 19.746 1.00 93.94 166 LEU A N 1
ATOM 1179 C CA . LEU A 1 166 ? -15.503 4.577 18.838 1.00 93.94 166 LEU A CA 1
ATOM 1180 C C . LEU A 1 166 ? -14.102 3.980 18.965 1.00 93.94 166 LEU A C 1
ATOM 1182 O O . LEU A 1 166 ? -13.106 4.659 18.708 1.00 93.94 166 LEU A O 1
ATOM 1186 N N . LEU A 1 167 ? -14.030 2.708 19.330 1.00 94.62 167 LEU A N 1
ATOM 1187 C CA . LEU A 1 167 ? -12.829 1.899 19.236 1.00 94.62 167 LEU A CA 1
ATOM 1188 C C . LEU A 1 167 ? -12.645 1.439 17.787 1.00 94.62 167 LEU A C 1
ATOM 1190 O O . LEU A 1 167 ? -13.498 0.772 17.207 1.00 94.62 167 LEU A O 1
ATOM 1194 N N . ILE A 1 168 ? -11.514 1.794 17.205 1.00 95.50 168 ILE A N 1
ATOM 1195 C CA . ILE A 1 168 ? -11.096 1.414 15.865 1.00 95.50 168 ILE A CA 1
ATOM 1196 C C . ILE A 1 168 ? -9.935 0.442 16.031 1.00 95.50 168 ILE A C 1
ATOM 1198 O O . ILE A 1 168 ? -8.975 0.728 16.740 1.00 95.50 168 ILE A O 1
ATOM 1202 N N . GLN A 1 169 ? -10.013 -0.707 15.376 1.00 94.94 169 GLN A N 1
ATOM 1203 C CA . GLN A 1 169 ? -8.998 -1.753 15.436 1.00 94.94 169 GLN A CA 1
ATOM 1204 C C . GLN A 1 169 ? -8.470 -1.979 14.018 1.00 94.94 169 GLN A C 1
ATOM 1206 O O . GLN A 1 169 ? -9.023 -2.810 13.289 1.00 94.94 169 GLN A O 1
ATOM 1211 N N . PRO A 1 170 ? -7.446 -1.211 13.587 1.00 95.25 170 PRO A N 1
ATOM 1212 C CA . PRO A 1 170 ? -6.951 -1.279 12.214 1.00 95.25 170 PRO A CA 1
ATOM 1213 C C . PRO A 1 170 ? -6.296 -2.625 11.906 1.00 95.25 170 PRO A C 1
ATOM 1215 O O . PRO A 1 170 ? -6.460 -3.163 10.818 1.00 95.25 170 PRO A O 1
ATOM 1218 N N . THR A 1 171 ? -5.570 -3.181 12.879 1.00 95.69 171 THR A N 1
ATOM 1219 C CA . THR A 1 171 ? -4.697 -4.344 12.681 1.00 95.69 171 THR A CA 1
ATOM 1220 C C . THR A 1 171 ? -5.208 -5.608 13.377 1.00 95.69 171 THR A C 1
ATOM 1222 O O . THR A 1 171 ? -4.971 -6.697 12.869 1.00 95.69 171 THR A O 1
ATOM 1225 N N . ARG A 1 172 ? -5.957 -5.508 14.487 1.00 93.56 172 ARG A N 1
ATOM 1226 C CA . ARG A 1 172 ? -6.295 -6.640 15.381 1.00 93.56 172 ARG A CA 1
ATOM 1227 C C . ARG A 1 172 ? -6.750 -7.929 14.695 1.00 93.56 172 ARG A C 1
ATOM 1229 O O . ARG A 1 172 ? -6.287 -9.008 15.054 1.00 93.56 172 ARG A O 1
ATOM 1236 N N . TYR A 1 173 ? -7.652 -7.816 13.724 1.00 92.94 173 TYR A N 1
ATOM 1237 C CA . TYR A 1 173 ? -8.226 -8.960 13.005 1.00 92.94 173 TYR A CA 1
ATOM 1238 C C . TYR A 1 173 ? -7.689 -9.111 11.581 1.00 92.94 173 TYR A C 1
ATOM 1240 O O . TYR A 1 173 ? -8.160 -9.962 10.828 1.00 92.94 173 TYR A O 1
ATOM 1248 N N . ALA A 1 174 ? -6.700 -8.310 11.187 1.00 94.62 174 ALA A N 1
ATOM 1249 C CA . ALA A 1 174 ? -6.197 -8.338 9.823 1.00 94.62 174 ALA A CA 1
ATOM 1250 C C . ALA A 1 174 ? -5.571 -9.695 9.474 1.00 94.62 174 ALA A C 1
ATOM 1252 O O . ALA A 1 174 ? -5.826 -10.229 8.401 1.00 94.62 174 ALA A O 1
ATOM 1253 N N . ALA A 1 175 ? -4.839 -10.310 10.409 1.00 94.25 175 ALA A N 1
ATOM 1254 C CA . ALA A 1 175 ? -4.239 -11.624 10.193 1.00 94.25 175 ALA A CA 1
ATOM 1255 C C . ALA A 1 175 ? -5.278 -12.745 10.024 1.00 94.25 175 ALA A C 1
ATOM 1257 O O . ALA A 1 175 ? -5.101 -13.612 9.174 1.00 94.25 175 ALA A O 1
ATOM 1258 N N . SER A 1 176 ? -6.368 -12.732 10.801 1.00 94.19 176 SER A N 1
ATOM 1259 C CA . SER A 1 176 ? -7.429 -13.744 10.682 1.00 94.19 176 SER A CA 1
ATOM 1260 C C . SER A 1 176 ? -8.309 -13.546 9.449 1.00 94.19 176 SER A C 1
ATOM 1262 O O . SER A 1 176 ? -8.909 -14.505 8.975 1.00 94.19 176 SER A O 1
ATOM 1264 N N . ASN A 1 177 ? -8.393 -12.313 8.946 1.00 94.31 177 ASN A N 1
ATOM 1265 C CA . ASN A 1 177 ? -9.237 -11.949 7.809 1.00 94.31 177 ASN A CA 1
ATOM 1266 C C . ASN A 1 177 ? -8.459 -11.883 6.484 1.00 94.31 177 ASN A C 1
ATOM 1268 O O . ASN A 1 177 ? -9.060 -11.640 5.434 1.00 94.31 177 ASN A O 1
ATOM 1272 N N . LEU A 1 178 ? -7.140 -12.099 6.513 1.00 95.12 178 LEU A N 1
ATOM 1273 C CA . LEU A 1 178 ? -6.320 -12.164 5.312 1.00 95.12 178 LEU A CA 1
ATOM 1274 C C . LEU A 1 178 ? -6.776 -13.339 4.441 1.00 95.12 178 LEU A C 1
ATOM 1276 O O . LEU A 1 178 ? -6.873 -14.478 4.896 1.00 95.12 178 LEU A O 1
ATOM 1280 N N . SER A 1 179 ? -7.046 -13.059 3.171 1.00 96.25 179 SER A N 1
ATOM 1281 C CA . SER A 1 179 ? -7.519 -14.058 2.213 1.00 96.25 179 SER A CA 1
ATOM 1282 C C . SER A 1 179 ? -6.951 -13.797 0.826 1.00 96.25 179 SER A C 1
ATOM 1284 O O . SER A 1 179 ? -6.651 -12.658 0.471 1.00 96.25 179 SER A O 1
ATOM 1286 N N . VAL A 1 180 ? -6.797 -14.863 0.043 1.00 97.06 180 VAL A N 1
ATOM 1287 C CA . VAL A 1 180 ? -6.374 -14.776 -1.358 1.00 97.06 180 VAL A CA 1
ATOM 1288 C C . VAL A 1 180 ? -7.563 -14.300 -2.198 1.00 97.06 180 VAL A C 1
ATOM 1290 O O . VAL A 1 180 ? -8.664 -14.837 -2.080 1.00 97.06 180 VAL A O 1
ATOM 1293 N N . ALA A 1 181 ? -7.344 -13.275 -3.016 1.00 96.56 181 ALA A N 1
ATOM 1294 C CA . ALA A 1 181 ? -8.330 -12.699 -3.924 1.00 96.56 181 ALA A CA 1
ATOM 1295 C C . ALA A 1 181 ? -8.415 -13.467 -5.253 1.00 96.56 181 ALA A C 1
ATOM 1297 O O . ALA A 1 181 ? -9.484 -13.540 -5.858 1.00 96.56 181 ALA A O 1
ATOM 1298 N N . ILE A 1 182 ? -7.310 -14.077 -5.697 1.00 95.44 182 ILE A N 1
ATOM 1299 C CA . ILE A 1 182 ? -7.288 -14.904 -6.906 1.00 95.44 182 ILE A CA 1
ATOM 1300 C C . ILE A 1 182 ? -7.654 -16.364 -6.605 1.00 95.44 182 ILE A C 1
ATOM 1302 O O . ILE A 1 182 ? -7.217 -16.954 -5.620 1.00 95.44 182 ILE A O 1
ATOM 1306 N N . SER A 1 183 ? -8.452 -16.968 -7.482 1.00 95.94 183 SER A N 1
ATOM 1307 C CA . SER A 1 183 ? -8.784 -18.403 -7.431 1.00 95.94 183 SER A CA 1
ATOM 1308 C C . SER A 1 183 ? -8.286 -19.172 -8.655 1.00 95.94 183 SER A C 1
ATOM 1310 O O . SER A 1 183 ? -8.071 -20.380 -8.570 1.00 95.94 183 SER A O 1
ATOM 1312 N N . ASP A 1 184 ? -8.062 -18.477 -9.773 1.00 96.56 184 ASP A N 1
ATOM 1313 C CA . ASP A 1 184 ? -7.498 -19.040 -10.996 1.00 96.56 184 ASP A CA 1
ATOM 1314 C C . ASP A 1 184 ? -5.965 -18.873 -10.998 1.00 96.56 184 ASP A C 1
ATOM 1316 O O . ASP A 1 184 ? -5.480 -17.739 -10.955 1.00 96.56 184 ASP A O 1
ATOM 1320 N N . PRO A 1 185 ? -5.176 -19.962 -11.074 1.00 95.00 185 PRO A N 1
ATOM 1321 C CA . PRO A 1 185 ? -3.717 -19.882 -11.127 1.00 95.00 185 PRO A CA 1
ATOM 1322 C C . PRO A 1 185 ? -3.179 -19.157 -12.370 1.00 95.00 185 PRO A C 1
ATOM 1324 O O . PRO A 1 185 ? -2.040 -18.699 -12.347 1.00 95.00 185 PRO A O 1
ATOM 1327 N N . ARG A 1 186 ? -3.967 -19.014 -13.445 1.00 96.44 186 ARG A N 1
ATOM 1328 C CA . ARG A 1 186 ? -3.578 -18.218 -14.622 1.00 96.44 186 ARG A CA 1
ATOM 1329 C C . ARG A 1 186 ? -3.443 -16.733 -14.303 1.00 96.44 186 ARG A C 1
ATOM 1331 O O . ARG A 1 186 ? -2.717 -16.053 -15.014 1.00 96.44 186 ARG A O 1
ATOM 1338 N N . LYS A 1 187 ? -4.109 -16.263 -13.238 1.00 96.50 187 LYS A N 1
ATOM 1339 C CA . LYS A 1 187 ? -4.105 -14.870 -12.761 1.00 96.50 187 LYS A CA 1
ATOM 1340 C C . LYS A 1 187 ? -2.887 -14.501 -11.918 1.00 96.50 187 LYS A C 1
ATOM 1342 O O . LYS A 1 187 ? -2.832 -13.390 -11.401 1.00 96.50 187 LYS A O 1
ATOM 1347 N N . VAL A 1 188 ? -1.921 -15.409 -11.772 1.00 97.25 188 VAL A N 1
ATOM 1348 C CA . VAL A 1 188 ? -0.635 -15.098 -11.143 1.00 97.25 188 VAL A CA 1
ATOM 1349 C C . VAL A 1 188 ? 0.195 -14.255 -12.111 1.00 97.25 188 VAL A C 1
ATOM 1351 O O . VAL A 1 188 ? 0.686 -14.757 -13.122 1.00 97.25 188 VAL A O 1
ATOM 1354 N N . ALA A 1 189 ? 0.360 -12.980 -11.779 1.00 96.44 189 ALA A N 1
ATOM 1355 C CA . ALA A 1 189 ? 1.077 -11.996 -12.572 1.00 96.44 189 ALA A CA 1
ATOM 1356 C C . ALA A 1 189 ? 2.598 -12.115 -12.384 1.00 96.44 189 ALA A C 1
ATOM 1358 O O . ALA A 1 189 ? 3.213 -11.386 -11.606 1.00 96.44 189 ALA A O 1
ATOM 1359 N N . ALA A 1 190 ? 3.194 -13.107 -13.047 1.00 94.81 190 ALA A N 1
ATOM 1360 C CA . ALA A 1 190 ? 4.620 -13.421 -12.952 1.00 94.81 190 ALA A CA 1
ATOM 1361 C C . ALA A 1 190 ? 5.464 -12.861 -14.114 1.00 94.81 190 ALA A C 1
ATOM 1363 O O . ALA A 1 190 ? 6.693 -12.921 -14.044 1.00 94.81 190 ALA A O 1
ATOM 1364 N N . GLY A 1 191 ? 4.835 -12.366 -15.185 1.00 92.81 191 GLY A N 1
ATOM 1365 C CA . GLY A 1 191 ? 5.521 -11.740 -16.317 1.00 92.81 191 GLY A CA 1
ATOM 1366 C C . GLY A 1 191 ? 5.801 -10.256 -16.078 1.00 92.81 191 GLY A C 1
ATOM 1367 O O . GLY A 1 191 ? 5.065 -9.602 -15.346 1.00 92.81 191 GLY A O 1
ATOM 1368 N N . ASP A 1 192 ? 6.836 -9.706 -16.716 1.00 91.44 192 ASP A N 1
ATOM 1369 C CA . ASP A 1 192 ? 7.018 -8.250 -16.810 1.00 91.44 192 ASP A CA 1
ATOM 1370 C C . ASP A 1 192 ? 6.218 -7.735 -18.029 1.00 91.44 192 ASP A C 1
ATOM 1372 O O . ASP A 1 192 ? 6.333 -8.333 -19.105 1.00 91.44 192 ASP A O 1
ATOM 1376 N N . PRO A 1 193 ? 5.384 -6.682 -17.899 1.00 89.25 193 PRO A N 1
ATOM 1377 C CA . PRO A 1 193 ? 4.657 -6.095 -19.032 1.00 89.25 193 PRO A CA 1
ATOM 1378 C C . PRO A 1 193 ? 5.578 -5.491 -20.101 1.00 89.25 193 PRO A C 1
ATOM 1380 O O . PRO A 1 193 ? 5.140 -5.246 -21.225 1.00 89.25 193 PRO A O 1
ATOM 1383 N N . VAL A 1 194 ? 6.845 -5.230 -19.771 1.00 89.00 194 VAL A N 1
ATOM 1384 C CA . VAL A 1 194 ? 7.822 -4.629 -20.673 1.00 89.00 194 VAL A CA 1
ATOM 1385 C C . VAL A 1 194 ? 8.795 -5.691 -21.172 1.00 89.00 194 VAL A C 1
ATOM 1387 O O . VAL A 1 194 ? 9.432 -6.416 -20.410 1.00 89.00 194 VAL A O 1
ATOM 1390 N N . SER A 1 195 ? 8.970 -5.735 -22.491 1.00 88.81 195 SER A N 1
ATOM 1391 C CA . SER A 1 195 ? 10.011 -6.530 -23.137 1.00 88.81 195 SER A CA 1
ATOM 1392 C C . SER A 1 195 ? 10.898 -5.647 -24.004 1.00 88.81 195 SER A C 1
ATOM 1394 O O . SER A 1 195 ? 10.485 -4.593 -24.488 1.00 88.81 195 SER A O 1
ATOM 1396 N N . VAL A 1 196 ? 12.142 -6.081 -24.191 1.00 90.75 196 VAL A N 1
ATOM 1397 C CA . VAL A 1 196 ? 13.126 -5.381 -25.016 1.00 90.75 196 VAL A CA 1
ATOM 1398 C C . VAL A 1 196 ? 13.498 -6.280 -26.182 1.00 90.75 196 VAL A C 1
ATOM 1400 O O . VAL A 1 196 ? 13.828 -7.451 -25.998 1.00 90.75 196 VAL A O 1
ATOM 1403 N N . ALA A 1 197 ? 13.459 -5.717 -27.383 1.00 90.50 197 ALA A N 1
ATOM 1404 C CA . ALA A 1 197 ? 13.852 -6.382 -28.615 1.00 90.50 197 ALA A CA 1
ATOM 1405 C C . ALA A 1 197 ? 14.996 -5.605 -29.283 1.00 90.50 197 ALA A C 1
ATOM 1407 O O . ALA A 1 197 ? 15.070 -4.379 -29.144 1.00 90.50 197 ALA A O 1
ATOM 1408 N N . PRO A 1 198 ? 15.901 -6.285 -30.008 1.00 87.56 198 PRO A N 1
ATOM 1409 C CA . PRO A 1 198 ? 16.947 -5.590 -30.732 1.00 87.56 198 PRO A CA 1
ATOM 1410 C C . PRO A 1 198 ? 16.326 -4.820 -31.905 1.00 87.56 198 PRO A C 1
ATOM 1412 O O . PRO A 1 198 ? 15.500 -5.355 -32.641 1.00 87.56 198 PRO A O 1
ATOM 1415 N N . GLY A 1 199 ? 16.737 -3.561 -32.078 1.00 84.19 199 GLY A N 1
ATOM 1416 C CA . GLY A 1 199 ? 16.441 -2.781 -33.281 1.00 84.19 199 GLY A CA 1
ATOM 1417 C C . GLY A 1 199 ? 17.391 -3.174 -34.413 1.00 84.19 199 GLY A C 1
ATOM 1418 O O . GLY A 1 199 ? 17.268 -4.232 -35.017 1.00 84.19 199 GLY A O 1
ATOM 1419 N N . ASN A 1 200 ? 18.413 -2.350 -34.653 1.00 84.50 200 ASN A N 1
ATOM 1420 C CA . ASN A 1 200 ? 19.429 -2.592 -35.689 1.00 84.50 200 ASN A CA 1
ATOM 1421 C C . ASN A 1 200 ? 20.627 -3.438 -35.204 1.00 84.50 200 ASN A C 1
ATOM 1423 O O . ASN A 1 200 ? 21.697 -3.408 -35.811 1.00 84.50 200 ASN A O 1
ATOM 1427 N N . TYR A 1 201 ? 20.482 -4.165 -34.094 1.00 84.25 201 TYR A N 1
ATOM 1428 C CA . TYR A 1 201 ? 21.549 -4.977 -33.506 1.00 84.25 201 TYR A CA 1
ATOM 1429 C C . TYR A 1 201 ? 21.368 -6.459 -33.853 1.00 84.25 201 TYR A C 1
ATOM 1431 O O . TYR A 1 201 ? 20.269 -6.990 -33.747 1.00 84.25 201 TYR A O 1
ATOM 1439 N N . SER A 1 202 ? 22.446 -7.137 -34.253 1.00 84.12 202 SER A N 1
ATOM 1440 C CA . SER A 1 202 ? 22.409 -8.542 -34.690 1.00 84.12 202 SER A CA 1
ATOM 1441 C C . SER A 1 202 ? 22.782 -9.560 -33.601 1.00 84.12 202 SER A C 1
ATOM 1443 O O . SER A 1 202 ? 22.845 -10.751 -33.898 1.00 84.12 202 SER A O 1
ATOM 1445 N N . GLY A 1 203 ? 23.103 -9.109 -32.382 1.00 85.88 203 GLY A N 1
ATOM 1446 C CA . GLY A 1 203 ? 23.411 -9.970 -31.231 1.00 85.88 203 GLY A CA 1
ATOM 1447 C C . GLY A 1 203 ? 22.211 -10.179 -30.303 1.00 85.88 203 GLY A C 1
ATOM 1448 O O . GLY A 1 203 ? 21.086 -9.795 -30.629 1.00 85.88 203 GLY A O 1
ATOM 1449 N N . ALA A 1 204 ? 22.442 -10.783 -29.136 1.00 87.44 204 ALA A N 1
ATOM 1450 C CA . ALA A 1 204 ? 21.389 -10.988 -28.147 1.00 87.44 204 ALA A CA 1
ATOM 1451 C C . ALA A 1 204 ? 21.076 -9.678 -27.407 1.00 87.44 204 ALA A C 1
ATOM 1453 O O . ALA A 1 204 ? 21.967 -8.873 -27.148 1.00 87.44 204 ALA A O 1
ATOM 1454 N N . VAL A 1 205 ? 19.817 -9.466 -27.009 1.00 88.50 205 VAL A N 1
ATOM 1455 C CA . VAL A 1 205 ? 19.425 -8.277 -26.221 1.00 88.50 205 VAL A CA 1
ATOM 1456 C C . VAL A 1 205 ? 20.236 -8.179 -24.930 1.00 88.50 205 VAL A C 1
ATOM 1458 O O . VAL A 1 205 ? 20.695 -7.093 -24.589 1.00 88.50 205 VAL A O 1
ATOM 1461 N N . SER A 1 206 ? 20.489 -9.317 -24.279 1.00 88.56 206 SER A N 1
ATOM 1462 C CA . SER A 1 206 ? 21.305 -9.417 -23.064 1.00 88.56 206 SER A CA 1
ATOM 1463 C C . SER A 1 206 ? 22.742 -8.925 -23.240 1.00 88.56 206 SER A C 1
ATOM 1465 O O . SER A 1 206 ? 23.376 -8.568 -22.262 1.00 88.56 206 SER A O 1
ATOM 1467 N N . ASP A 1 207 ? 23.262 -8.843 -24.469 1.00 90.00 207 ASP A N 1
ATOM 1468 C CA . ASP A 1 207 ? 24.604 -8.301 -24.719 1.00 90.00 207 ASP A CA 1
ATOM 1469 C C . ASP A 1 207 ? 24.652 -6.770 -24.550 1.00 90.00 207 ASP A C 1
ATOM 1471 O O . ASP A 1 207 ? 25.725 -6.159 -24.628 1.00 90.00 207 ASP A O 1
ATOM 1475 N N . ARG A 1 208 ? 23.487 -6.125 -24.419 1.00 92.00 208 ARG A N 1
ATOM 1476 C CA . ARG A 1 208 ? 23.322 -4.668 -24.463 1.00 92.00 208 ARG A CA 1
ATOM 1477 C C . ARG A 1 208 ? 22.402 -4.119 -23.383 1.00 92.00 208 ARG A C 1
ATOM 1479 O O . ARG A 1 208 ? 22.676 -3.033 -22.882 1.00 92.00 208 ARG A O 1
ATOM 1486 N N . ILE A 1 209 ? 21.339 -4.832 -23.033 1.00 93.50 209 ILE A N 1
ATOM 1487 C CA . ILE A 1 209 ? 20.342 -4.417 -22.050 1.00 93.50 209 ILE A CA 1
ATOM 1488 C C . ILE A 1 209 ? 20.100 -5.571 -21.078 1.00 93.50 209 ILE A C 1
ATOM 1490 O O . ILE A 1 209 ? 19.739 -6.675 -21.483 1.00 93.50 209 ILE A O 1
ATOM 1494 N N . GLU A 1 210 ? 20.254 -5.291 -19.791 1.00 93.88 210 GLU A N 1
ATOM 1495 C CA . GLU A 1 210 ? 20.031 -6.230 -18.693 1.00 93.88 210 GLU A CA 1
ATOM 1496 C C . GLU A 1 210 ? 19.112 -5.617 -17.629 1.00 93.88 210 GLU A C 1
ATOM 1498 O O . GLU A 1 210 ? 18.919 -4.402 -17.579 1.00 93.88 210 GLU A O 1
ATOM 1503 N N . GLY A 1 211 ? 18.556 -6.455 -16.749 1.00 91.50 211 GLY A N 1
ATOM 1504 C CA . GLY A 1 211 ? 17.848 -5.991 -15.550 1.00 91.50 211 GLY A CA 1
ATOM 1505 C C . GLY A 1 211 ? 16.630 -5.112 -15.833 1.00 91.50 211 GLY A C 1
ATOM 1506 O O . GLY A 1 211 ? 16.413 -4.140 -15.113 1.00 91.50 211 GLY A O 1
ATOM 1507 N N . VAL A 1 212 ? 15.872 -5.427 -16.888 1.00 92.50 212 VAL A N 1
ATOM 1508 C CA . VAL A 1 212 ? 14.610 -4.739 -17.188 1.00 92.50 212 VAL A CA 1
ATOM 1509 C C . VAL A 1 212 ? 13.647 -4.954 -16.024 1.00 92.50 212 VAL A C 1
ATOM 1511 O O . VAL A 1 212 ? 13.463 -6.088 -15.578 1.00 92.50 212 VAL A O 1
ATOM 1514 N N . LYS A 1 213 ? 13.084 -3.861 -15.511 1.00 92.00 213 LYS A N 1
ATOM 1515 C CA . LYS A 1 213 ? 12.157 -3.873 -14.384 1.00 92.00 213 LYS A CA 1
ATOM 1516 C C . LYS A 1 213 ? 11.088 -2.807 -14.558 1.00 92.00 213 LYS A C 1
ATOM 1518 O O . LYS A 1 213 ? 11.404 -1.617 -14.596 1.00 92.00 213 LYS A O 1
ATOM 1523 N N . THR A 1 214 ? 9.828 -3.211 -14.523 1.00 92.06 214 THR A N 1
ATOM 1524 C CA . THR A 1 214 ? 8.711 -2.271 -14.392 1.00 92.06 214 THR A CA 1
ATOM 1525 C C . THR A 1 214 ? 8.614 -1.715 -12.961 1.00 92.06 214 THR A C 1
ATOM 1527 O O . THR A 1 214 ? 8.615 -2.452 -11.974 1.00 92.06 214 THR A O 1
ATOM 1530 N N . LEU A 1 215 ? 8.578 -0.386 -12.838 1.00 90.81 215 LEU A N 1
ATOM 1531 C CA . LEU A 1 215 ? 8.459 0.359 -11.576 1.00 90.81 215 LEU A CA 1
ATOM 1532 C C . LEU A 1 215 ? 7.054 0.932 -11.367 1.00 90.81 215 LEU A C 1
ATOM 1534 O O . LEU A 1 215 ? 6.641 1.137 -10.230 1.00 90.81 215 LEU A O 1
ATOM 1538 N N . SER A 1 216 ? 6.342 1.209 -12.456 1.00 89.69 216 SER A N 1
ATOM 1539 C CA . SER A 1 216 ? 4.958 1.671 -12.449 1.00 89.69 216 SER A CA 1
ATOM 1540 C C . SER A 1 216 ? 4.295 1.308 -13.771 1.00 89.69 216 SER A C 1
ATOM 1542 O O . SER A 1 216 ? 4.895 1.485 -14.831 1.00 89.69 216 SER A O 1
ATOM 1544 N N . VAL A 1 217 ? 3.047 0.850 -13.692 1.00 87.25 217 VAL A N 1
ATOM 1545 C CA . VAL A 1 217 ? 2.170 0.582 -14.844 1.00 87.25 217 VAL A CA 1
ATOM 1546 C C . VAL A 1 217 ? 1.117 1.681 -15.040 1.00 87.25 217 VAL A C 1
ATOM 1548 O O . VAL A 1 217 ? 0.183 1.524 -15.822 1.00 87.25 217 VAL A O 1
ATOM 1551 N N . GLY A 1 218 ? 1.238 2.801 -14.319 1.00 84.75 218 GLY A N 1
ATOM 1552 C CA . GLY A 1 218 ? 0.292 3.913 -14.405 1.00 84.75 218 GLY A CA 1
ATOM 1553 C C . GLY A 1 218 ? 0.148 4.425 -15.838 1.00 84.75 218 GLY A C 1
ATOM 1554 O O . GLY A 1 218 ? 1.131 4.787 -16.467 1.00 84.75 218 GLY A O 1
ATOM 1555 N N . GLY A 1 219 ? -1.074 4.439 -16.370 1.00 79.81 219 GLY A N 1
ATOM 1556 C CA . GLY A 1 219 ? -1.337 4.922 -17.730 1.00 79.81 219 GLY A CA 1
ATOM 1557 C C . GLY A 1 219 ? -0.914 3.971 -18.857 1.00 79.81 219 GLY A C 1
ATOM 1558 O O . GLY A 1 219 ? -1.110 4.317 -20.018 1.00 79.81 219 GLY A O 1
ATOM 1559 N N . ILE A 1 220 ? -0.380 2.779 -18.547 1.00 81.69 220 ILE A N 1
ATOM 1560 C CA . ILE A 1 220 ? -0.135 1.734 -19.555 1.00 81.69 220 ILE A CA 1
ATOM 1561 C C . ILE A 1 220 ? -1.452 1.128 -20.052 1.00 81.69 220 ILE A C 1
ATOM 1563 O O . ILE A 1 220 ? -1.540 0.792 -21.223 1.00 81.69 220 ILE A O 1
ATOM 1567 N N . ASP A 1 221 ? -2.470 1.025 -19.202 1.00 84.88 221 ASP A N 1
ATOM 1568 C CA . ASP A 1 221 ? -3.808 0.540 -19.561 1.00 84.88 221 ASP A CA 1
ATOM 1569 C C . ASP A 1 221 ? -4.769 1.730 -19.717 1.00 84.88 221 ASP A C 1
ATOM 1571 O O . ASP A 1 221 ? -5.476 2.133 -18.789 1.00 84.88 221 ASP A O 1
ATOM 1575 N N . ALA A 1 222 ? -4.721 2.375 -20.884 1.00 79.62 222 ALA A N 1
ATOM 1576 C CA . ALA A 1 222 ? -5.470 3.605 -21.138 1.00 79.62 222 ALA A CA 1
ATOM 1577 C C . ALA A 1 222 ? -6.981 3.368 -21.308 1.00 79.62 222 ALA A C 1
ATOM 1579 O O . ALA A 1 222 ? -7.778 4.283 -21.082 1.00 79.62 222 ALA A O 1
ATOM 1580 N N . ASN A 1 223 ? -7.384 2.165 -21.722 1.00 83.69 223 ASN A N 1
ATOM 1581 C CA . ASN A 1 223 ? -8.778 1.808 -21.980 1.00 83.69 223 ASN A CA 1
ATOM 1582 C C . ASN A 1 223 ? -9.433 1.037 -20.806 1.00 83.69 223 ASN A C 1
ATOM 1584 O O . ASN A 1 223 ? -10.649 0.829 -20.827 1.00 83.69 223 ASN A O 1
ATOM 1588 N N . SER A 1 224 ? -8.654 0.696 -19.769 1.00 83.31 224 SER A N 1
ATOM 1589 C CA . SER A 1 224 ? -9.069 -0.072 -18.588 1.00 83.31 224 SER A CA 1
ATOM 1590 C C . SER A 1 224 ? -9.560 -1.491 -18.904 1.00 83.31 224 SER A C 1
ATOM 1592 O O . SER A 1 224 ? -10.453 -2.003 -18.222 1.00 83.31 224 SER A O 1
ATOM 1594 N N . ASP A 1 225 ? -9.016 -2.123 -19.945 1.00 86.75 225 ASP A N 1
ATOM 1595 C CA . ASP A 1 225 ? -9.296 -3.518 -20.304 1.00 86.75 225 ASP A CA 1
ATOM 1596 C C . ASP A 1 225 ? -8.319 -4.519 -19.657 1.00 86.75 225 ASP A C 1
ATOM 1598 O O . ASP A 1 225 ? -8.514 -5.736 -19.753 1.00 86.75 225 ASP A O 1
ATOM 1602 N N . GLY A 1 226 ? -7.325 -4.008 -18.926 1.00 84.62 226 GLY A N 1
ATOM 1603 C CA . GLY A 1 226 ? -6.291 -4.768 -18.243 1.00 84.62 226 GLY A CA 1
ATOM 1604 C C . GLY A 1 226 ? -5.093 -5.113 -19.124 1.00 84.62 226 GLY A C 1
ATOM 1605 O O . GLY A 1 226 ? -4.170 -5.758 -18.634 1.00 84.62 226 GLY A O 1
ATOM 1606 N N . LEU A 1 227 ? -5.071 -4.724 -20.396 1.00 85.94 227 LEU A N 1
ATOM 1607 C CA . LEU A 1 227 ? -3.950 -4.946 -21.301 1.00 85.94 227 LEU A CA 1
ATOM 1608 C C . LEU A 1 227 ? -3.044 -3.715 -21.357 1.00 85.94 227 LEU A C 1
ATOM 1610 O O . LEU A 1 227 ? -3.437 -2.579 -21.102 1.00 85.94 227 LEU A O 1
ATOM 1614 N N . ALA A 1 228 ? -1.775 -3.960 -21.672 1.00 81.56 228 ALA A N 1
ATOM 1615 C CA . ALA A 1 228 ? -0.805 -2.895 -21.848 1.00 81.56 228 ALA A CA 1
ATOM 1616 C C . ALA A 1 228 ? -0.915 -2.266 -23.249 1.00 81.56 228 ALA A C 1
ATOM 1618 O O . ALA A 1 228 ? -0.588 -2.906 -24.246 1.00 81.56 228 ALA A O 1
ATOM 1619 N N . ASP A 1 229 ? -1.283 -0.987 -23.300 1.00 78.06 229 ASP A N 1
ATOM 1620 C CA . ASP A 1 229 ? -1.586 -0.203 -24.505 1.00 78.06 229 ASP A CA 1
ATOM 1621 C C . ASP A 1 229 ? -0.513 0.855 -24.843 1.00 78.06 229 ASP A C 1
ATOM 1623 O O . ASP A 1 229 ? -0.790 1.871 -25.491 1.00 78.06 229 ASP A O 1
ATOM 1627 N N . PHE A 1 230 ? 0.742 0.662 -24.428 1.00 76.44 230 PHE A N 1
ATOM 1628 C CA . PHE A 1 230 ? 1.797 1.637 -24.724 1.00 76.44 230 PHE A CA 1
ATOM 1629 C C . PHE A 1 230 ? 2.495 1.354 -26.063 1.00 76.44 230 PHE A C 1
ATOM 1631 O O . PHE A 1 230 ? 2.841 0.222 -26.405 1.00 76.44 230 PHE A O 1
ATOM 1638 N N . SER A 1 231 ? 2.723 2.412 -26.848 1.00 79.56 231 SER A N 1
ATOM 1639 C CA . SER A 1 231 ? 3.464 2.309 -28.111 1.00 79.56 231 SER A CA 1
ATOM 1640 C C . SER A 1 231 ? 4.934 1.940 -27.859 1.00 79.56 231 SER A C 1
ATOM 1642 O O . SER A 1 231 ? 5.513 2.428 -26.885 1.00 79.56 231 SER A O 1
ATOM 1644 N N . PRO A 1 232 ? 5.581 1.150 -28.743 1.00 86.06 232 PRO A N 1
ATOM 1645 C CA . PRO A 1 232 ? 6.987 0.795 -28.581 1.00 86.06 232 PRO A CA 1
ATOM 1646 C C . PRO A 1 232 ? 7.892 2.022 -28.435 1.00 86.06 232 PRO A C 1
ATOM 1648 O O . PRO A 1 232 ? 7.845 2.950 -29.246 1.00 86.06 232 PRO A O 1
ATOM 1651 N N . ILE A 1 233 ? 8.762 1.993 -27.425 1.00 88.38 233 ILE A N 1
ATOM 1652 C CA . ILE A 1 233 ? 9.741 3.049 -27.160 1.00 88.38 233 ILE A CA 1
ATOM 1653 C C . ILE A 1 233 ? 11.063 2.638 -27.797 1.00 88.38 233 ILE A C 1
ATOM 1655 O O . ILE A 1 233 ? 11.697 1.664 -27.394 1.00 88.38 233 ILE A O 1
ATOM 1659 N N . THR A 1 234 ? 11.484 3.378 -28.818 1.00 91.44 234 THR A N 1
ATOM 1660 C CA . THR A 1 234 ? 12.743 3.121 -29.515 1.00 91.44 234 THR A CA 1
ATOM 1661 C C . THR A 1 234 ? 13.876 3.846 -28.804 1.00 91.44 234 THR A C 1
ATOM 1663 O O . THR A 1 234 ? 13.898 5.077 -28.763 1.00 91.44 234 THR A O 1
ATOM 1666 N N . LEU A 1 235 ? 14.836 3.083 -28.281 1.00 91.88 235 LEU A N 1
ATOM 1667 C CA . LEU A 1 235 ? 16.103 3.613 -27.785 1.00 91.88 235 LEU A CA 1
ATOM 1668 C C . LEU A 1 235 ? 17.104 3.714 -28.940 1.00 91.88 235 LEU A C 1
ATOM 1670 O O . LEU A 1 235 ? 17.389 2.724 -29.612 1.00 91.88 235 LEU A O 1
ATOM 1674 N N . SER A 1 236 ? 17.646 4.909 -29.164 1.00 92.12 236 SER A N 1
ATOM 1675 C CA . SER A 1 236 ? 18.677 5.169 -30.174 1.00 92.12 236 SER A CA 1
ATOM 1676 C C . SER A 1 236 ? 19.968 5.605 -29.502 1.00 92.12 236 SER A C 1
ATOM 1678 O O . SER A 1 236 ? 19.934 6.431 -28.597 1.00 92.12 236 SER A O 1
ATOM 1680 N N . PHE A 1 237 ? 21.108 5.078 -29.946 1.00 92.31 237 PHE A N 1
ATOM 1681 C CA . PHE A 1 237 ? 22.421 5.470 -29.439 1.00 92.31 237 PHE A CA 1
ATOM 1682 C C . PHE A 1 237 ? 23.189 6.255 -30.500 1.00 92.31 237 PHE A C 1
ATOM 1684 O O . PHE A 1 237 ? 23.387 5.772 -31.612 1.00 92.31 237 PHE A O 1
ATOM 1691 N N . SER A 1 238 ? 23.645 7.458 -30.159 1.00 92.69 238 SER A N 1
ATOM 1692 C CA . SER A 1 238 ? 24.534 8.249 -31.012 1.00 92.69 238 SER A CA 1
ATOM 1693 C C . SER A 1 238 ? 25.354 9.220 -30.166 1.00 92.69 238 SER A C 1
ATOM 1695 O O . SER A 1 238 ? 24.893 9.672 -29.122 1.00 92.69 238 SER A O 1
ATOM 1697 N N . ALA A 1 239 ? 26.580 9.535 -30.594 1.00 91.25 239 ALA A N 1
ATOM 1698 C CA . ALA A 1 239 ? 27.446 10.514 -29.925 1.00 91.25 239 ALA A CA 1
ATOM 1699 C C . ALA A 1 239 ? 27.575 10.321 -28.391 1.00 91.25 239 ALA A C 1
ATOM 1701 O O . ALA A 1 239 ? 27.545 11.292 -27.638 1.00 91.25 239 ALA A O 1
ATOM 1702 N N . ASN A 1 240 ? 27.744 9.071 -27.930 1.00 92.75 240 ASN A N 1
ATOM 1703 C CA . ASN A 1 240 ? 27.835 8.705 -26.506 1.00 92.75 240 ASN A CA 1
ATOM 1704 C C . ASN A 1 240 ? 26.598 9.085 -25.672 1.00 92.75 240 ASN A C 1
ATOM 1706 O O . ASN A 1 240 ? 26.705 9.401 -24.483 1.00 92.75 240 ASN A O 1
ATOM 1710 N N . ALA A 1 241 ? 25.417 9.064 -26.285 1.00 93.81 241 ALA A N 1
ATOM 1711 C CA . ALA A 1 241 ? 24.158 9.273 -25.596 1.00 93.81 241 ALA A CA 1
ATOM 1712 C C . ALA A 1 241 ? 23.040 8.403 -26.180 1.00 93.81 241 ALA A C 1
ATOM 1714 O O . ALA A 1 241 ? 22.959 8.180 -27.390 1.00 93.81 241 ALA A O 1
ATOM 1715 N N . PHE A 1 242 ? 22.158 7.946 -25.301 1.00 94.75 242 PHE A N 1
ATOM 1716 C CA . PHE A 1 242 ? 20.872 7.373 -25.648 1.00 94.75 242 PHE A CA 1
ATOM 1717 C C . PHE A 1 242 ? 19.803 8.456 -25.786 1.00 94.75 242 PHE A C 1
ATOM 1719 O O . PHE A 1 242 ? 19.780 9.436 -25.043 1.00 94.75 242 PHE A O 1
ATOM 1726 N N . THR A 1 243 ? 18.870 8.243 -26.700 1.00 93.56 243 THR A N 1
ATOM 1727 C CA . THR A 1 243 ? 17.611 8.982 -26.785 1.00 93.56 243 THR A CA 1
ATOM 1728 C C . THR A 1 243 ? 16.456 7.993 -26.837 1.00 93.56 243 THR A C 1
ATOM 1730 O O . THR A 1 243 ? 16.592 6.903 -27.394 1.00 93.56 243 THR A O 1
ATOM 1733 N N . ALA A 1 244 ? 15.324 8.360 -26.243 1.00 92.00 244 ALA A N 1
ATOM 1734 C CA . ALA A 1 244 ? 14.079 7.607 -26.336 1.00 92.00 244 ALA A CA 1
ATOM 1735 C C . ALA A 1 244 ? 13.133 8.310 -27.321 1.00 92.00 244 ALA A C 1
ATOM 1737 O O . ALA A 1 244 ? 13.088 9.539 -27.365 1.00 92.00 244 ALA A O 1
ATOM 1738 N N . SER A 1 245 ? 12.385 7.545 -28.119 1.00 91.12 245 SER A N 1
ATOM 1739 C CA . SER A 1 245 ? 11.399 8.098 -29.063 1.00 91.12 245 SER A CA 1
ATOM 1740 C C . SER A 1 245 ? 10.208 8.780 -28.382 1.00 91.12 245 SER A C 1
ATOM 1742 O O . SER A 1 245 ? 9.531 9.591 -29.008 1.00 91.12 245 SER A O 1
ATOM 1744 N N . SER A 1 246 ? 9.939 8.434 -27.124 1.00 87.25 246 SER A N 1
ATOM 1745 C CA . SER A 1 246 ? 8.916 9.025 -26.261 1.00 87.25 246 SER A CA 1
ATOM 1746 C C . SER A 1 246 ? 9.322 8.875 -24.792 1.00 87.25 246 SER A C 1
ATOM 1748 O O . SER A 1 246 ? 10.236 8.111 -24.467 1.00 87.25 246 SER A O 1
ATOM 1750 N N . GLY A 1 247 ? 8.650 9.622 -23.914 1.00 86.44 247 GLY A N 1
ATOM 1751 C CA . GLY A 1 247 ? 9.009 9.723 -22.503 1.00 86.44 247 GLY A CA 1
ATOM 1752 C C . GLY A 1 247 ? 10.309 10.498 -22.256 1.00 86.44 247 GLY A C 1
ATOM 1753 O O . GLY A 1 247 ? 10.957 11.020 -23.165 1.00 86.44 247 GLY A O 1
ATOM 1754 N N . THR A 1 248 ? 10.686 10.579 -20.986 1.00 90.25 248 THR A N 1
ATOM 1755 C CA . THR A 1 248 ? 11.948 11.132 -20.506 1.00 90.25 248 THR A CA 1
ATOM 1756 C C . THR A 1 248 ? 12.888 9.990 -20.154 1.00 90.25 248 THR A C 1
ATOM 1758 O O . THR A 1 248 ? 12.551 9.124 -19.350 1.00 90.25 248 THR A O 1
ATOM 1761 N N . LEU A 1 249 ? 14.080 9.995 -20.753 1.00 93.06 249 LEU A N 1
ATOM 1762 C CA . LEU A 1 249 ? 15.160 9.087 -20.382 1.00 93.06 249 LEU A CA 1
ATOM 1763 C C . LEU A 1 249 ? 16.015 9.721 -19.281 1.00 93.06 249 LEU A C 1
ATOM 1765 O O . LEU A 1 249 ? 16.564 10.814 -19.442 1.00 93.06 249 LEU A O 1
ATOM 1769 N N . GLU A 1 250 ? 16.161 9.004 -18.179 1.00 94.62 250 GLU A N 1
ATOM 1770 C CA . GLU A 1 250 ? 16.959 9.399 -17.030 1.00 94.62 250 GLU A CA 1
ATOM 1771 C C . GLU A 1 250 ? 18.079 8.390 -16.795 1.00 94.62 250 GLU A C 1
ATOM 1773 O O . GLU A 1 250 ? 17.893 7.184 -16.945 1.00 94.62 250 GLU A O 1
ATOM 1778 N N . ARG A 1 251 ? 19.239 8.880 -16.370 1.00 95.56 251 ARG A N 1
ATOM 1779 C CA . ARG A 1 251 ? 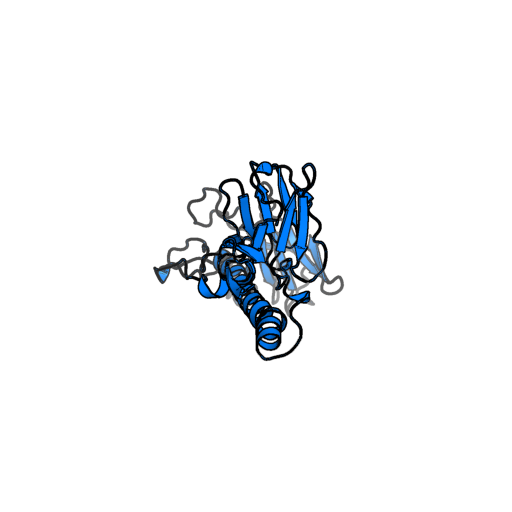20.378 8.071 -15.938 1.00 95.56 251 ARG A CA 1
ATOM 1780 C C . ARG A 1 251 ? 20.528 8.172 -14.432 1.00 95.56 251 ARG A C 1
ATOM 1782 O O . ARG A 1 251 ? 20.397 9.256 -13.863 1.00 95.56 251 ARG A O 1
ATOM 1789 N N . TYR A 1 252 ? 20.844 7.052 -13.796 1.00 95.69 252 TYR A N 1
ATOM 1790 C CA . TYR A 1 252 ? 21.147 7.040 -12.372 1.00 95.69 252 TYR A CA 1
ATOM 1791 C C . TYR A 1 252 ? 22.540 7.628 -12.118 1.00 95.69 252 TYR A C 1
ATOM 1793 O O . TYR A 1 252 ? 23.546 7.116 -12.618 1.00 95.69 252 TYR A O 1
ATOM 1801 N N . ASP A 1 253 ? 22.610 8.687 -11.317 1.00 93.94 253 ASP A N 1
ATOM 1802 C CA . ASP A 1 253 ? 23.855 9.238 -10.799 1.00 93.94 253 ASP A CA 1
ATOM 1803 C C . ASP A 1 253 ? 24.154 8.612 -9.434 1.00 93.94 253 ASP A C 1
ATOM 1805 O O . ASP A 1 253 ? 23.572 8.970 -8.409 1.00 93.94 253 ASP A O 1
ATOM 1809 N N . ALA A 1 254 ? 25.098 7.671 -9.414 1.00 90.25 254 ALA A N 1
ATOM 1810 C CA . ALA A 1 254 ? 25.507 6.993 -8.189 1.00 90.25 254 ALA A CA 1
ATOM 1811 C C . ALA A 1 254 ? 26.197 7.923 -7.173 1.00 90.25 254 ALA A C 1
ATOM 1813 O O . ALA A 1 254 ? 26.207 7.607 -5.986 1.00 90.25 254 ALA A O 1
ATOM 1814 N N . SER A 1 255 ? 26.769 9.049 -7.615 1.00 91.62 255 SER A N 1
ATOM 1815 C CA . SER A 1 255 ? 27.426 10.016 -6.729 1.00 91.62 255 SER A CA 1
ATOM 1816 C C . SER A 1 255 ? 26.417 10.909 -6.007 1.00 91.62 255 SER A C 1
ATOM 1818 O O . SER A 1 255 ? 26.604 11.218 -4.831 1.00 91.62 255 SER A O 1
ATOM 1820 N N . ALA A 1 256 ? 25.326 11.266 -6.689 1.00 91.88 256 ALA A N 1
ATOM 1821 C CA . ALA A 1 256 ? 24.231 12.054 -6.130 1.00 91.88 256 ALA A CA 1
ATOM 1822 C C . ALA A 1 256 ? 23.125 11.193 -5.490 1.00 91.88 256 ALA A C 1
ATOM 1824 O O . ALA A 1 256 ? 22.315 11.711 -4.722 1.00 91.88 256 ALA A O 1
ATOM 1825 N N . GLY A 1 257 ? 23.078 9.891 -5.795 1.00 93.56 257 GLY A N 1
ATOM 1826 C CA . GLY A 1 257 ? 22.014 8.987 -5.356 1.00 93.56 257 GLY A CA 1
ATOM 1827 C C . GLY A 1 257 ? 20.655 9.314 -5.982 1.00 93.56 257 GLY A C 1
ATOM 1828 O O . GLY A 1 257 ? 19.623 9.103 -5.349 1.00 93.56 257 GLY A O 1
ATOM 1829 N N . SER A 1 258 ? 20.645 9.875 -7.193 1.00 93.81 258 SER A N 1
ATOM 1830 C CA . SER A 1 258 ? 19.445 10.422 -7.828 1.00 93.81 258 SER A CA 1
ATOM 1831 C C . SER A 1 258 ? 19.369 10.105 -9.322 1.00 93.81 258 SER A C 1
ATOM 1833 O O . SER A 1 258 ? 20.355 9.737 -9.960 1.00 93.81 258 SER A O 1
ATOM 1835 N N . TRP A 1 259 ? 18.167 10.235 -9.881 1.00 92.75 259 TRP A N 1
ATOM 1836 C CA . TRP A 1 259 ? 17.929 10.156 -11.319 1.00 92.75 259 TRP A CA 1
ATOM 1837 C C . TRP A 1 259 ? 18.100 11.536 -11.949 1.00 92.75 259 TRP A C 1
ATOM 1839 O O . TRP A 1 259 ? 17.608 12.533 -11.421 1.00 92.75 259 TRP A O 1
ATOM 1849 N N . VAL A 1 260 ? 18.808 11.589 -13.074 1.00 93.75 260 VAL A N 1
ATOM 1850 C CA . VAL A 1 260 ? 19.059 12.822 -13.824 1.00 93.75 260 VAL A CA 1
ATOM 1851 C C . VAL A 1 260 ? 18.582 12.621 -15.252 1.00 93.75 260 VAL A C 1
ATOM 1853 O O . VAL A 1 260 ? 18.985 11.651 -15.890 1.00 93.75 260 VAL A O 1
ATOM 1856 N N . ALA A 1 261 ? 17.770 13.545 -15.773 1.00 93.00 261 ALA A N 1
ATOM 1857 C CA . ALA A 1 261 ? 17.343 13.556 -17.173 1.00 93.00 261 ALA A CA 1
ATOM 1858 C C . ALA A 1 261 ? 18.566 13.671 -18.100 1.00 93.00 261 ALA A C 1
ATOM 1860 O O . ALA A 1 261 ? 19.114 14.751 -18.325 1.00 93.00 261 ALA A O 1
ATOM 1861 N N . SER A 1 262 ? 19.053 12.524 -18.565 1.00 92.69 262 SER A N 1
ATOM 1862 C CA . SER A 1 262 ? 20.299 12.381 -19.303 1.00 92.69 262 SER A CA 1
ATOM 1863 C C . SER A 1 262 ? 20.349 11.005 -19.946 1.00 92.69 262 SER A C 1
ATOM 1865 O O . SER A 1 262 ? 20.122 9.990 -19.294 1.00 92.69 262 SER A O 1
ATOM 1867 N N . GLY A 1 263 ? 20.719 10.975 -21.221 1.00 92.94 263 GLY A N 1
ATOM 1868 C CA . GLY A 1 263 ? 21.032 9.746 -21.941 1.00 92.94 263 GLY A CA 1
ATOM 1869 C C . GLY A 1 263 ? 22.519 9.401 -21.957 1.00 92.94 263 GLY A C 1
ATOM 1870 O O . GLY A 1 263 ? 22.904 8.495 -22.685 1.00 92.94 263 GLY A O 1
ATOM 1871 N N . ALA A 1 264 ? 23.374 10.137 -21.238 1.00 94.88 264 ALA A N 1
ATOM 1872 C CA . ALA A 1 264 ? 24.824 10.005 -21.367 1.00 94.88 264 ALA A CA 1
ATOM 1873 C C . ALA A 1 264 ? 25.298 8.562 -21.123 1.00 94.88 264 ALA A C 1
ATOM 1875 O O . ALA A 1 264 ? 25.052 7.982 -20.070 1.00 94.88 264 ALA A O 1
ATOM 1876 N N . TYR A 1 265 ? 26.013 7.993 -22.084 1.00 94.81 265 TYR A N 1
ATOM 1877 C CA . TYR A 1 265 ? 26.603 6.668 -21.972 1.00 94.81 265 TYR A CA 1
ATOM 1878 C C . TYR A 1 265 ? 27.936 6.657 -22.697 1.00 94.81 265 TYR A C 1
ATOM 1880 O O . TYR A 1 265 ? 27.988 6.792 -23.920 1.00 94.81 265 TYR A O 1
ATOM 1888 N N . ASN A 1 266 ? 29.022 6.491 -21.951 1.00 92.62 266 ASN A N 1
ATOM 1889 C CA . ASN A 1 266 ? 30.352 6.383 -22.531 1.00 92.62 266 ASN A CA 1
ATOM 1890 C C . ASN A 1 266 ? 30.769 4.906 -22.591 1.00 92.62 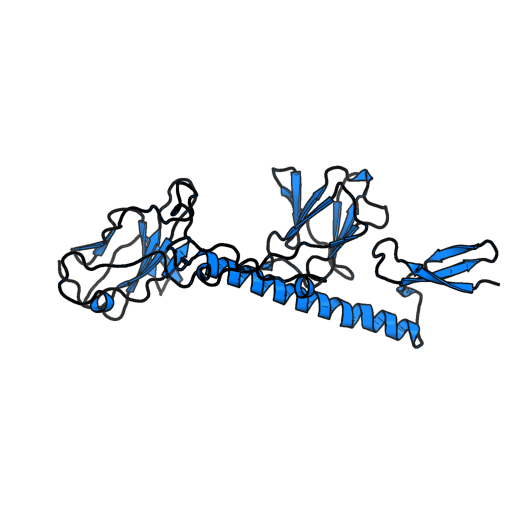266 ASN A C 1
ATOM 1892 O O . ASN A 1 266 ? 31.129 4.353 -21.553 1.00 92.62 266 ASN A O 1
ATOM 1896 N N . PRO A 1 267 ? 30.814 4.260 -23.775 1.00 90.75 267 PRO A N 1
ATOM 1897 C CA . PRO A 1 267 ? 31.160 2.841 -23.886 1.00 90.75 267 PRO A CA 1
ATOM 1898 C C . PRO A 1 267 ? 32.514 2.464 -23.265 1.00 90.75 267 PRO A C 1
ATOM 1900 O O . PRO A 1 267 ? 32.712 1.316 -22.869 1.00 90.75 267 PRO A O 1
ATOM 1903 N N . ALA A 1 268 ? 33.451 3.414 -23.162 1.00 89.81 268 ALA A N 1
ATOM 1904 C CA . ALA A 1 268 ? 34.759 3.171 -22.561 1.00 89.81 268 ALA A CA 1
ATOM 1905 C C . ALA A 1 268 ? 34.713 3.056 -21.027 1.00 89.81 268 ALA A C 1
ATOM 1907 O O . ALA A 1 268 ? 35.552 2.363 -20.457 1.00 89.81 268 ALA A O 1
ATOM 1908 N N . THR A 1 269 ? 33.766 3.723 -20.362 1.00 91.38 269 THR A N 1
ATOM 1909 C CA . THR A 1 269 ? 33.674 3.761 -18.888 1.00 91.38 269 THR A CA 1
ATOM 1910 C C . THR A 1 269 ? 32.434 3.071 -18.339 1.00 91.38 269 THR A C 1
ATOM 1912 O O . THR A 1 269 ? 32.464 2.578 -17.218 1.00 91.38 269 THR A O 1
ATOM 1915 N N . ASP A 1 270 ? 31.364 3.013 -19.126 1.00 93.50 270 ASP A N 1
ATOM 1916 C CA . ASP A 1 270 ? 30.033 2.592 -18.688 1.00 93.50 270 ASP A CA 1
ATOM 1917 C C . ASP A 1 270 ? 29.693 1.162 -19.142 1.00 93.50 270 ASP A C 1
ATOM 1919 O O . ASP A 1 270 ? 28.637 0.640 -18.799 1.00 93.50 270 ASP A O 1
ATOM 1923 N N . SER A 1 271 ? 30.590 0.496 -19.881 1.00 89.75 271 SER A N 1
ATOM 1924 C CA . SER A 1 271 ? 30.359 -0.847 -20.445 1.00 89.75 271 SER A CA 1
ATOM 1925 C C . SER A 1 271 ? 30.128 -1.949 -19.412 1.00 89.75 271 SER A C 1
ATOM 1927 O O . SER A 1 271 ? 29.572 -2.987 -19.769 1.00 89.75 271 SER A O 1
ATOM 1929 N N . SER A 1 272 ? 30.503 -1.726 -18.150 1.00 89.81 272 SER A N 1
ATOM 1930 C CA . SER A 1 272 ? 30.181 -2.614 -17.029 1.00 89.81 272 SER A CA 1
ATOM 1931 C C . SER A 1 272 ? 28.735 -2.498 -16.535 1.00 89.81 272 SER A C 1
ATOM 1933 O O . SER A 1 272 ? 28.330 -3.302 -15.703 1.00 89.81 272 SER A O 1
ATOM 1935 N N . GLY A 1 273 ? 27.980 -1.496 -16.993 1.00 93.75 273 GLY A N 1
ATOM 1936 C CA . GLY A 1 273 ? 26.591 -1.270 -16.609 1.00 93.75 273 GLY A CA 1
ATOM 1937 C C . GLY A 1 273 ? 26.318 0.171 -16.196 1.00 93.75 273 GLY A C 1
ATOM 1938 O O . GLY A 1 273 ? 26.820 0.640 -15.175 1.00 93.75 273 GLY A O 1
ATOM 1939 N N . ALA A 1 274 ? 25.458 0.851 -16.950 1.00 95.31 274 ALA A N 1
ATOM 1940 C CA . ALA A 1 274 ? 24.844 2.116 -16.560 1.00 95.31 274 ALA A CA 1
ATOM 1941 C C . ALA A 1 274 ? 23.325 1.950 -16.472 1.00 95.31 274 ALA A C 1
ATOM 1943 O O . ALA A 1 274 ? 22.692 1.443 -17.397 1.00 95.31 274 ALA A O 1
ATOM 1944 N N . ARG A 1 275 ? 22.741 2.381 -15.350 1.00 96.06 275 ARG A N 1
ATOM 1945 C CA . ARG A 1 275 ? 21.300 2.277 -15.099 1.00 96.06 275 ARG A CA 1
ATOM 1946 C C . ARG A 1 275 ? 20.560 3.450 -15.722 1.00 96.06 275 ARG A C 1
ATOM 1948 O O . ARG A 1 275 ? 20.927 4.609 -15.504 1.00 96.06 275 ARG A O 1
ATOM 1955 N N . PHE A 1 276 ? 19.493 3.126 -16.430 1.00 95.69 276 PHE A N 1
ATOM 1956 C CA . PHE A 1 276 ? 18.581 4.065 -17.051 1.00 95.69 276 PHE A CA 1
ATOM 1957 C C . PHE A 1 276 ? 17.152 3.780 -16.613 1.00 95.69 276 PHE A C 1
ATOM 1959 O O . PHE A 1 276 ? 16.786 2.641 -16.329 1.00 95.69 276 PHE A O 1
ATOM 1966 N N . ARG A 1 277 ? 16.344 4.831 -16.585 1.00 93.88 277 ARG A N 1
ATOM 1967 C CA . ARG A 1 277 ? 14.908 4.767 -16.366 1.00 93.88 277 ARG A CA 1
ATOM 1968 C C . ARG A 1 277 ? 14.227 5.559 -17.461 1.00 93.88 277 ARG A C 1
ATOM 1970 O O . ARG A 1 277 ? 14.698 6.633 -17.825 1.00 93.88 277 ARG A O 1
ATOM 1977 N N . VAL A 1 278 ? 13.123 5.039 -17.969 1.00 91.31 278 VAL A N 1
ATOM 1978 C CA . VAL A 1 278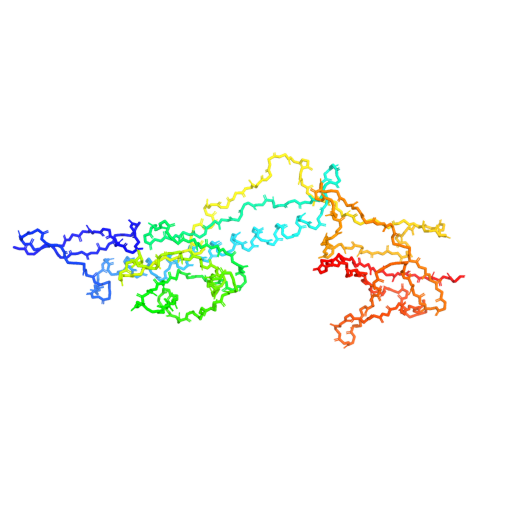 ? 12.197 5.826 -18.777 1.00 91.31 278 VAL A CA 1
ATOM 1979 C C . VAL A 1 278 ? 10.970 6.109 -17.933 1.00 91.31 278 VAL A C 1
ATOM 1981 O O . VAL A 1 278 ? 10.471 5.231 -17.224 1.00 91.31 278 VAL A O 1
ATOM 1984 N N . THR A 1 279 ? 10.508 7.346 -17.999 1.00 88.19 279 THR A N 1
ATOM 1985 C CA . THR A 1 279 ? 9.236 7.796 -17.441 1.00 88.19 279 THR A CA 1
ATOM 1986 C C . THR A 1 279 ? 8.437 8.467 -18.541 1.00 88.19 279 THR A C 1
ATOM 1988 O O . THR A 1 279 ? 9.012 9.123 -19.405 1.00 88.19 279 THR A O 1
ATOM 1991 N N . ASP A 1 280 ? 7.119 8.335 -18.537 1.00 77.81 280 ASP A N 1
ATOM 1992 C CA . ASP A 1 280 ? 6.265 9.238 -19.308 1.00 77.81 280 ASP A CA 1
ATOM 1993 C C . ASP A 1 280 ? 5.269 9.889 -18.364 1.00 77.81 280 ASP A C 1
ATOM 1995 O O . ASP A 1 280 ? 4.740 9.218 -17.488 1.00 77.81 280 ASP A O 1
ATOM 1999 N N . ALA A 1 281 ? 5.044 11.186 -18.543 1.00 59.00 281 ALA A N 1
ATOM 2000 C CA . ALA A 1 281 ? 4.079 11.951 -17.773 1.00 59.00 281 ALA A CA 1
ATOM 2001 C C . ALA A 1 281 ? 2.907 12.309 -18.681 1.00 59.00 281 ALA A C 1
ATOM 2003 O O . ALA A 1 281 ? 2.771 13.449 -19.136 1.00 59.00 281 ALA A O 1
ATOM 2004 N N . GLN A 1 282 ? 2.050 11.329 -18.969 1.00 52.34 282 GLN A N 1
ATOM 2005 C CA . GLN A 1 282 ? 0.779 11.592 -19.636 1.00 52.34 282 GLN A CA 1
ATOM 2006 C C . GLN A 1 282 ? -0.341 11.666 -18.602 1.00 52.34 282 GLN A C 1
ATOM 2008 O O . GLN A 1 282 ? -0.726 10.681 -17.986 1.00 52.34 282 GLN A O 1
ATOM 2013 N N . GLY A 1 283 ? -0.888 12.869 -18.403 1.00 45.16 283 GLY A N 1
ATOM 2014 C CA . GLY A 1 283 ? -2.130 13.054 -17.644 1.00 45.16 283 GLY A CA 1
ATOM 2015 C C . GLY A 1 283 ? -2.049 12.806 -16.131 1.00 45.16 283 GLY A C 1
ATOM 2016 O O . GLY A 1 283 ? -3.096 12.685 -15.504 1.00 45.16 283 GLY A O 1
ATOM 2017 N N . GLY A 1 284 ? -0.852 12.768 -15.532 1.00 49.62 284 GLY A N 1
ATOM 2018 C CA . GLY A 1 284 ? -0.674 12.598 -14.081 1.00 49.62 284 GLY A CA 1
ATOM 2019 C C . GLY A 1 284 ? -0.627 11.144 -13.599 1.00 49.62 284 GLY A C 1
ATOM 2020 O O . GLY A 1 284 ? -0.707 10.907 -12.395 1.00 49.62 284 GLY A O 1
ATOM 2021 N N . VAL A 1 285 ? -0.492 10.187 -14.518 1.00 52.16 285 VAL A N 1
ATOM 2022 C CA . VAL A 1 285 ? -0.177 8.783 -14.235 1.00 52.16 285 VAL A CA 1
ATOM 2023 C C . VAL A 1 285 ? 1.094 8.442 -14.997 1.00 52.16 285 VAL A C 1
ATOM 2025 O O . VAL A 1 285 ? 1.113 8.519 -16.224 1.00 52.16 285 VAL A O 1
ATOM 2028 N N . ASP A 1 286 ? 2.144 8.084 -14.261 1.00 75.88 286 ASP A N 1
ATOM 2029 C CA . ASP A 1 286 ? 3.464 7.895 -14.849 1.00 75.88 286 ASP A CA 1
ATOM 2030 C C . ASP A 1 286 ? 3.794 6.409 -14.891 1.00 75.88 286 ASP A C 1
ATOM 2032 O O . ASP A 1 286 ? 4.007 5.786 -13.843 1.00 75.88 286 ASP A O 1
ATOM 2036 N N . TYR A 1 287 ? 3.867 5.822 -16.084 1.00 84.38 287 TYR A N 1
ATOM 2037 C CA . TYR A 1 287 ? 4.532 4.536 -16.211 1.00 84.38 287 TYR A CA 1
ATOM 2038 C C . TYR A 1 287 ? 6.030 4.737 -16.125 1.00 84.38 287 TYR A C 1
ATOM 2040 O O . TYR A 1 287 ? 6.584 5.762 -16.535 1.00 84.38 287 TYR A O 1
ATOM 2048 N N . SER A 1 288 ? 6.703 3.738 -15.574 1.00 89.38 288 SER A N 1
ATOM 2049 C CA . SER A 1 288 ? 8.143 3.791 -15.449 1.00 89.38 288 SER A CA 1
ATOM 2050 C C . SER A 1 288 ? 8.750 2.409 -15.505 1.00 89.38 288 SER A C 1
ATOM 2052 O O . SER A 1 288 ? 8.265 1.480 -14.862 1.00 89.38 288 SER A O 1
ATOM 2054 N N . PHE A 1 289 ? 9.845 2.298 -16.245 1.00 90.69 289 PHE A N 1
ATOM 2055 C CA . PHE A 1 289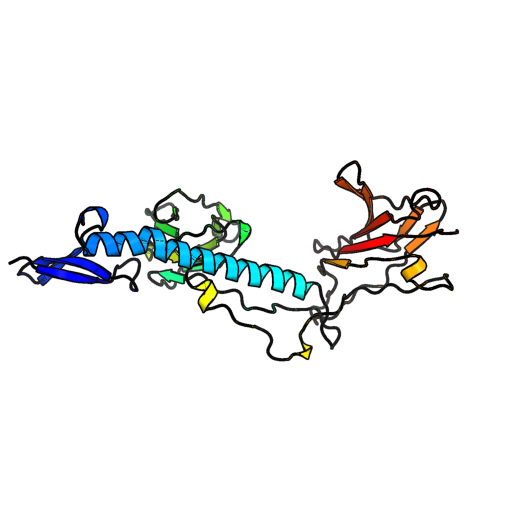 ? 10.643 1.088 -16.328 1.00 90.69 289 PHE A CA 1
ATOM 2056 C C . PHE A 1 289 ? 12.127 1.430 -16.257 1.00 90.69 289 PHE A C 1
ATOM 2058 O O . PHE A 1 289 ? 12.585 2.457 -16.760 1.00 90.69 289 PHE A O 1
ATOM 2065 N N . GLU A 1 290 ? 12.869 0.556 -15.597 1.00 94.00 290 GLU A N 1
ATOM 2066 C CA . GLU A 1 290 ? 14.306 0.631 -15.401 1.00 94.00 290 GLU A CA 1
ATOM 2067 C C . GLU A 1 290 ? 14.999 -0.450 -16.230 1.00 94.00 290 GLU A C 1
ATOM 2069 O O . GLU A 1 290 ? 14.459 -1.538 -16.414 1.00 94.00 290 GLU A O 1
ATOM 2074 N N . PHE A 1 291 ? 16.201 -0.162 -16.717 1.00 94.88 291 PHE A N 1
ATOM 2075 C CA . PHE A 1 291 ? 17.087 -1.141 -17.332 1.00 94.88 291 PHE A CA 1
ATOM 2076 C C . PHE A 1 291 ? 18.555 -0.747 -17.132 1.00 94.88 291 PHE A C 1
ATOM 2078 O O . PHE A 1 291 ? 18.882 0.395 -16.809 1.00 94.88 291 PHE A O 1
ATOM 2085 N N . THR A 1 292 ? 19.467 -1.688 -17.353 1.00 96.00 292 THR A N 1
ATOM 2086 C CA . THR A 1 292 ? 20.914 -1.454 -17.337 1.00 96.00 292 THR A CA 1
ATOM 2087 C C . THR A 1 292 ? 21.474 -1.618 -18.742 1.00 96.00 292 THR A C 1
ATOM 2089 O O . THR A 1 292 ? 21.370 -2.689 -19.331 1.00 96.00 292 THR A O 1
ATOM 2092 N N . ALA A 1 293 ? 22.074 -0.560 -19.286 1.00 94.62 293 ALA A N 1
ATOM 2093 C CA . ALA A 1 293 ? 22.814 -0.633 -20.538 1.00 94.62 293 ALA A CA 1
ATOM 2094 C C . ALA A 1 293 ? 24.236 -1.142 -20.273 1.00 94.62 293 ALA A C 1
ATOM 2096 O O . ALA A 1 293 ? 24.931 -0.611 -19.404 1.00 94.62 293 ALA A O 1
ATOM 2097 N N . VAL A 1 294 ? 24.668 -2.144 -21.035 1.00 93.81 294 VAL A N 1
ATOM 2098 C CA . VAL A 1 294 ? 25.984 -2.788 -20.927 1.00 93.81 294 VAL A CA 1
ATOM 2099 C C . VAL A 1 294 ? 26.683 -2.848 -22.284 1.00 93.81 294 VAL A C 1
ATOM 2101 O O . VAL A 1 294 ? 26.075 -2.671 -23.344 1.00 93.81 294 VAL A O 1
ATOM 2104 N N . GLY A 1 295 ? 27.987 -3.119 -22.262 1.00 90.00 295 GLY A N 1
ATOM 2105 C CA . GLY A 1 295 ? 28.767 -3.406 -23.461 1.00 90.00 295 GLY A CA 1
ATOM 2106 C C . GLY A 1 295 ? 29.105 -2.189 -24.328 1.00 90.00 295 GLY A C 1
ATOM 2107 O O . GLY A 1 295 ? 28.882 -1.028 -23.980 1.00 90.00 295 GLY A O 1
ATOM 2108 N N . ALA A 1 296 ? 29.717 -2.462 -25.480 1.00 85.69 296 ALA A N 1
ATOM 2109 C CA . ALA A 1 296 ? 30.155 -1.428 -26.409 1.00 85.69 296 ALA A CA 1
ATOM 2110 C C . ALA A 1 296 ? 29.045 -1.082 -27.411 1.00 85.69 296 ALA A C 1
ATOM 2112 O O . ALA A 1 296 ? 28.683 -1.899 -28.262 1.00 85.69 296 ALA A O 1
ATOM 2113 N N . TRP A 1 297 ? 28.529 0.139 -27.326 1.00 84.38 297 TRP A N 1
ATOM 2114 C CA . TRP A 1 297 ? 27.558 0.667 -28.277 1.00 84.38 297 TRP A CA 1
ATOM 2115 C C . TRP A 1 297 ? 28.285 1.422 -29.389 1.00 84.38 297 TRP A C 1
ATOM 2117 O O . TRP A 1 297 ? 29.232 2.164 -29.128 1.00 84.38 297 TRP A O 1
ATOM 2127 N N . ALA A 1 298 ? 27.858 1.200 -30.629 1.00 77.38 298 ALA A N 1
ATOM 2128 C CA . ALA A 1 298 ? 28.368 1.887 -31.808 1.00 77.38 298 ALA A CA 1
ATOM 2129 C C . ALA A 1 298 ? 27.239 2.719 -32.420 1.00 77.38 298 ALA A C 1
ATOM 2131 O O . ALA A 1 298 ? 26.083 2.293 -32.391 1.00 77.38 298 ALA A O 1
ATOM 2132 N N . SER A 1 299 ? 27.592 3.903 -32.919 1.00 63.28 299 SER A N 1
ATOM 2133 C CA . SER A 1 299 ? 26.710 4.786 -33.689 1.00 63.28 299 SER A CA 1
ATOM 2134 C C . SER A 1 299 ? 26.457 4.253 -35.091 1.00 63.28 299 SER A C 1
ATOM 2136 O O . SER A 1 299 ? 27.461 3.795 -35.689 1.00 63.28 299 SER A O 1
#

Radius of gyration: 27.74 Å; chains: 1; bounding box: 66×40×85 Å

pLDDT: mean 89.52, std 7.84, range [45.16, 97.56]